Protein AF-A0A416U7U3-F1 (afdb_monomer)

Solvent-accessible surface area (backbone atoms only — not comparable to full-atom values): 18582 Å² total; per-residue (Å²): 129,87,89,76,58,70,46,76,56,98,88,39,84,42,58,56,45,63,50,62,81,64,76,24,44,48,100,76,22,30,41,46,79,78,79,70,80,35,68,62,50,70,51,88,54,96,82,34,42,71,68,58,84,71,43,46,36,33,41,36,28,30,92,90,35,72,57,13,43,51,46,55,50,48,36,61,61,31,41,30,66,80,23,40,38,76,50,56,36,41,83,67,99,53,98,60,55,59,53,38,25,20,69,84,35,75,95,23,30,37,90,86,72,71,34,49,33,60,46,58,26,45,40,68,54,39,76,82,67,79,70,66,71,62,60,28,29,33,24,36,65,88,76,45,20,45,48,30,39,32,63,86,54,53,47,55,42,53,65,59,62,38,46,93,54,42,37,92,85,40,72,80,88,72,47,82,94,47,41,71,59,51,52,55,48,49,53,48,42,38,62,30,49,69,45,9,57,49,23,23,72,50,23,75,27,50,57,25,21,30,51,13,48,32,47,48,31,49,86,70,24,45,57,51,44,42,66,85,69,51,45,65,81,64,58,94,89,46,76,74,39,53,54,56,72,64,47,54,84,73,52,65,53,39,76,74,67,75,47,78,73,50,68,72,61,58,70,69,44,91,83,45,97,79,56,64,93,64,79,77,66,90,68,78,61,85,62,71,85,69,69,67,84,80,66,82,85,72,84,88,75,85,85,83,82,84,86,80,89,76,92,130

Secondary structure (DSSP, 8-state):
-----EEEETTEEEEPPPPHHHHTB-TTS-B-PPPPS-BPPBSSSTTSBPP-SSS-EEEEE-TT-HHHHHHHHHHHHTT-TTTEEEEE-EE---SS---EE-TTSGGG--TTT--SBHHHHHHHH-TT--S---SSEEEETTTTEEEE--TTTHHHHHHHTSGGGPPTT---SS-GGGHHHHHHHHHHHIIIIITHHHHHHH-SSHHHHHHHHHHHHGGGTPPPB-TTSPBTT-STT----HHHHHHGGGS-HHHHHSS---HHHHTT-TT-TT--SS-------GGGGS----PPPPPP---PPPP-----

Nearest PDB structures (foldseek):
  4pts-assembly1_A  TM=9.366E-01  e=1.348E-13  Gordonia bronchialis DSM 43247
  6gzf-assembly1_A  TM=8.468E-01  e=1.525E-13  Natrialba magadii ATCC 43099
  6gzf-assembly1_B  TM=8.370E-01  e=6.303E-13  Natrialba magadii ATCC 43099
  4uss-assembly1_A-2  TM=8.455E-01  e=2.164E-12  Populus trichocarpa
  3r3e-assembly1_A  TM=7.983E-01  e=5.460E-12  Escherichia coli K-12

Mean predicted aligned error: 13.8 Å

Sequence (312 aa):
MANYDYEIVNGRKIRVRPKETVSEIDKNGYFRRQPNHFTTPFGDGENDLKAEGNKRYRLVWAKLCHWSNRAAIVRELEGLEDQISVNMVEHAPYEKNLGWEYVYNENNIDPVLGDQFLSEAYYRADDDYQGRTTVPALIDTTTGKVVNNDYNWLTTYFEVNFRPWHKKGAPELYPVELREEIDKMNLWLFDNINNAVYRSSFSRSNEGHFDGVNTFFADFAVPPADAKGRIEGEEDGFRASTHYDLALPKIDWDAQWKVSTERAYLSSDPTHPIYLGNNRRFDIDPTWYDLGAESPKKEEKETPPSCGCCCG

Radius of gyration: 26.01 Å; Cα contacts (8 Å, |Δi|>4): 443; chains: 1; bounding box: 57×68×75 Å

Foldseek 3Di:
DDDFDWDQDPNDTFTFFDDQLVPQADPQQFGHDDDWDQAAAADDDPRHDAQWQQQQKEWEAEPPDPLQVLQVVLCVLQVSCSRHPYAYWDFDDDPTHRATASVVDDVRADPQLRDGGLVVQACLQPVPDRHGSDPGFMARSVSSHGNGRRSLCSSVCCLPRNNVVGDPPRDNPCDPVCNVVVVVVSVLCVFQPVCLCVQLPSGPALQSNQSSVCSNCVVQQWAGADSVRHGPPPDPNDTDRPCCVVVVVVDPVCVVVVHDPDPCVQAPDPPPPPPCVDPDDPPVPVCPVVPDDPDDDDDDDDDDDDDDDDDD

pLDDT: mean 77.14, std 23.84, range [24.34, 98.75]

Structure (mmCIF, N/CA/C/O backbone):
data_AF-A0A416U7U3-F1
#
_entry.id   AF-A0A416U7U3-F1
#
loop_
_atom_site.group_PDB
_atom_site.id
_atom_site.type_symbol
_atom_site.label_atom_id
_atom_site.label_alt_id
_atom_site.label_comp_id
_atom_site.label_asym_id
_atom_site.label_entity_id
_atom_site.label_seq_id
_atom_site.pdbx_PDB_ins_code
_atom_site.Cartn_x
_atom_site.Cartn_y
_atom_site.Cartn_z
_atom_site.occupancy
_atom_site.B_iso_or_equiv
_atom_site.auth_seq_id
_atom_site.auth_comp_id
_atom_site.auth_asym_id
_atom_site.auth_atom_id
_atom_site.pdbx_PDB_model_num
ATOM 1 N N . MET A 1 1 ? 2.927 -6.727 28.493 1.00 50.00 1 MET A N 1
ATOM 2 C CA . MET A 1 1 ? 1.930 -6.125 27.588 1.00 50.00 1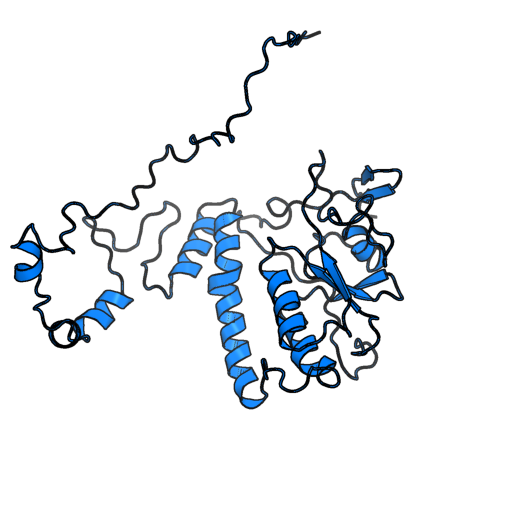 MET A CA 1
ATOM 3 C C . MET A 1 1 ? 2.448 -4.757 27.209 1.00 50.00 1 MET A C 1
ATOM 5 O O . MET A 1 1 ? 2.886 -4.040 28.104 1.00 50.00 1 MET A O 1
ATOM 9 N N . ALA A 1 2 ? 2.500 -4.437 25.919 1.00 63.38 2 ALA A N 1
ATOM 10 C CA . ALA A 1 2 ? 2.872 -3.095 25.491 1.00 63.38 2 ALA A CA 1
ATOM 11 C C . ALA A 1 2 ? 1.837 -2.085 26.023 1.00 63.38 2 ALA A C 1
ATOM 13 O O . ALA A 1 2 ? 0.635 -2.350 25.998 1.00 63.38 2 ALA A O 1
ATOM 14 N N . ASN A 1 3 ? 2.305 -0.952 26.550 1.00 77.75 3 ASN A N 1
ATOM 15 C CA . ASN A 1 3 ? 1.429 0.150 26.938 1.00 77.75 3 ASN A CA 1
ATOM 16 C C . ASN A 1 3 ? 1.168 0.996 25.697 1.00 77.75 3 ASN A C 1
ATOM 18 O O . ASN A 1 3 ? 2.098 1.584 25.150 1.00 77.75 3 ASN A O 1
ATOM 22 N N . TYR A 1 4 ? -0.087 1.043 25.262 1.00 86.44 4 TYR A N 1
ATOM 23 C CA . TYR A 1 4 ? -0.498 1.851 24.123 1.00 86.44 4 TYR A CA 1
ATOM 24 C C . TYR A 1 4 ? -1.333 3.036 24.577 1.00 86.44 4 TYR A C 1
ATOM 26 O O . TYR A 1 4 ? -2.192 2.897 25.453 1.00 86.44 4 TYR A O 1
ATOM 34 N N . ASP A 1 5 ? -1.135 4.161 23.901 1.00 90.38 5 ASP A N 1
ATOM 35 C CA . ASP A 1 5 ? -1.985 5.330 24.050 1.00 90.38 5 ASP A CA 1
ATOM 36 C C . ASP A 1 5 ? -3.245 5.188 23.196 1.00 90.38 5 ASP A C 1
ATOM 38 O O . ASP A 1 5 ? -3.219 4.644 22.087 1.00 90.38 5 ASP A O 1
ATOM 42 N N . TYR A 1 6 ? -4.355 5.706 23.713 1.00 93.00 6 TYR A N 1
ATOM 43 C CA . TYR A 1 6 ? -5.649 5.680 23.043 1.00 93.00 6 TYR A CA 1
ATOM 44 C C . TYR A 1 6 ? -6.320 7.049 23.100 1.00 93.00 6 TYR A C 1
ATOM 46 O O . TYR A 1 6 ? -6.115 7.809 24.045 1.00 93.00 6 TYR A O 1
ATOM 54 N N . GLU A 1 7 ? -7.165 7.304 22.108 1.00 93.88 7 GLU A N 1
ATOM 55 C CA . GLU A 1 7 ? -8.126 8.401 22.064 1.00 93.88 7 GLU A CA 1
ATOM 56 C C . GLU A 1 7 ? -9.547 7.857 21.963 1.00 93.88 7 GLU A C 1
ATOM 58 O O . GLU A 1 7 ? -9.773 6.768 21.423 1.00 93.88 7 GLU A O 1
ATOM 63 N N . ILE A 1 8 ? -10.509 8.620 22.482 1.00 93.81 8 ILE A N 1
ATOM 64 C CA . ILE A 1 8 ? -11.928 8.320 22.305 1.00 93.81 8 ILE A CA 1
ATOM 65 C C . ILE A 1 8 ? -12.479 9.201 21.190 1.00 93.81 8 ILE A C 1
ATOM 67 O O . ILE A 1 8 ? -12.599 10.412 21.351 1.00 93.81 8 ILE A O 1
ATOM 71 N N . VAL A 1 9 ? -12.861 8.583 20.076 1.00 92.56 9 VAL A N 1
ATOM 72 C CA . VAL A 1 9 ? -13.478 9.265 18.933 1.00 92.56 9 VAL A CA 1
ATOM 73 C C . VAL A 1 9 ? -14.861 8.675 18.722 1.00 92.56 9 VAL A C 1
ATOM 75 O O . VAL A 1 9 ? -14.986 7.477 18.495 1.00 92.56 9 VAL A O 1
ATOM 78 N N . ASN A 1 10 ? -15.913 9.488 18.850 1.00 88.75 10 ASN A N 1
ATOM 79 C CA . ASN A 1 10 ? -17.305 9.043 18.679 1.00 88.75 10 ASN A CA 1
ATOM 80 C C . ASN A 1 10 ? -17.663 7.791 19.516 1.00 88.75 10 ASN A C 1
ATOM 82 O O . ASN A 1 10 ? -18.393 6.910 19.070 1.00 88.75 10 ASN A O 1
ATOM 86 N N . GLY A 1 11 ? -17.107 7.684 20.731 1.00 89.25 11 GLY A N 1
ATOM 87 C CA . GLY A 1 11 ? -17.297 6.532 21.623 1.00 89.25 11 GLY A CA 1
ATOM 88 C C . GLY A 1 11 ? -16.440 5.300 21.297 1.00 89.25 11 GLY A C 1
ATOM 89 O O . GLY A 1 11 ? -16.502 4.313 22.028 1.00 89.25 11 GLY A O 1
ATOM 90 N N . ARG A 1 12 ? -15.611 5.347 20.248 1.00 90.62 12 ARG A N 1
ATOM 91 C CA . ARG A 1 12 ? -14.651 4.296 19.888 1.00 90.62 12 ARG A CA 1
ATOM 92 C C . ARG A 1 12 ? -13.296 4.549 20.520 1.00 90.62 12 ARG A C 1
ATOM 94 O O . ARG A 1 12 ? -12.815 5.677 20.535 1.00 90.62 12 ARG A O 1
ATOM 101 N N . LYS A 1 13 ? -12.657 3.481 20.988 1.00 92.38 13 LYS A N 1
ATOM 102 C CA . LYS A 1 13 ? -11.298 3.518 21.528 1.00 92.38 13 LYS A CA 1
ATOM 103 C C . LYS A 1 13 ? -10.293 3.271 20.405 1.00 92.38 13 LYS A C 1
ATOM 105 O O . LYS A 1 13 ? -10.103 2.130 19.993 1.00 92.38 13 LYS A O 1
ATOM 110 N N . ILE A 1 14 ? -9.641 4.330 19.937 1.00 94.06 14 ILE A N 1
ATOM 111 C CA . ILE A 1 14 ? -8.710 4.292 18.804 1.00 94.06 14 ILE A CA 1
ATOM 112 C C . ILE A 1 14 ? -7.276 4.404 19.317 1.00 94.06 14 ILE A C 1
ATOM 114 O O . ILE A 1 14 ? -6.964 5.297 20.102 1.00 94.06 14 ILE A O 1
ATOM 118 N N . ARG A 1 15 ? -6.398 3.481 18.908 1.00 92.50 15 ARG A N 1
ATOM 119 C CA . ARG A 1 15 ? -4.979 3.502 19.301 1.00 92.50 15 ARG A CA 1
ATOM 120 C C . ARG A 1 15 ? -4.255 4.637 18.575 1.00 92.50 15 ARG A C 1
ATOM 122 O O . ARG A 1 15 ? -4.438 4.821 17.372 1.00 92.50 15 ARG A O 1
ATOM 129 N N . VAL A 1 16 ? -3.407 5.367 19.295 1.00 92.06 16 VAL A N 1
ATOM 130 C CA . VAL A 1 16 ? -2.556 6.411 18.712 1.00 92.06 16 VAL A CA 1
ATOM 131 C C . VAL A 1 16 ? -1.496 5.767 17.819 1.00 92.06 16 VAL A C 1
ATOM 133 O O . VAL A 1 16 ? -0.813 4.820 18.212 1.00 92.06 16 VAL A O 1
ATOM 1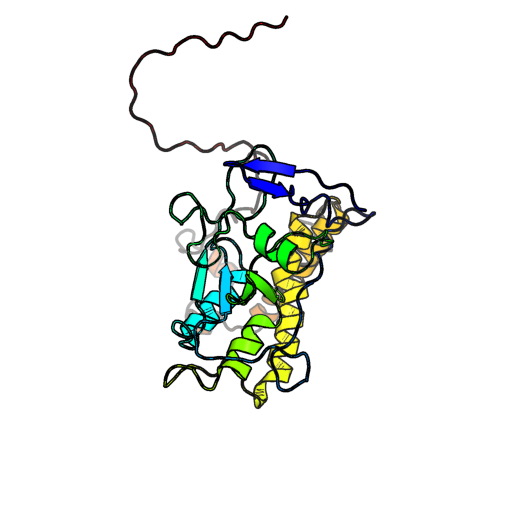36 N N . ARG A 1 17 ? -1.356 6.287 16.600 1.00 89.19 17 ARG A N 1
ATOM 137 C CA . ARG A 1 17 ? -0.439 5.784 15.579 1.00 89.19 17 ARG A CA 1
ATOM 138 C C . ARG A 1 17 ? 1.004 6.260 15.837 1.00 89.19 17 ARG A C 1
ATOM 140 O O . ARG A 1 17 ? 1.217 7.455 16.068 1.00 89.19 17 ARG A O 1
ATOM 147 N N . PRO A 1 18 ? 2.013 5.378 15.686 1.00 87.69 18 PRO A N 1
ATOM 148 C CA . PRO A 1 18 ? 3.422 5.774 15.672 1.00 87.69 18 PRO A CA 1
ATOM 149 C C . PRO A 1 18 ? 3.746 6.780 14.554 1.00 87.69 18 PRO A C 1
ATOM 151 O O . PRO A 1 18 ? 3.256 6.659 13.429 1.00 87.69 18 PRO A O 1
ATOM 154 N N . LYS A 1 19 ? 4.601 7.767 14.842 1.00 83.62 19 LYS A N 1
ATOM 155 C CA . LYS A 1 19 ? 5.059 8.762 13.855 1.00 83.62 19 LYS A CA 1
ATOM 156 C C . LYS A 1 19 ? 6.324 8.279 13.147 1.00 83.62 19 LYS A C 1
ATOM 158 O O . LYS A 1 19 ? 7.303 7.968 13.815 1.00 83.62 19 LYS A O 1
ATOM 163 N N . GLU A 1 20 ? 6.334 8.336 11.818 1.00 80.88 20 GLU A N 1
ATOM 164 C CA . GLU A 1 20 ? 7.433 7.943 10.920 1.00 80.88 20 GLU A CA 1
ATOM 165 C C . GLU A 1 20 ? 8.767 8.525 11.382 1.00 80.88 20 GLU A C 1
ATOM 167 O O . GLU A 1 20 ? 9.728 7.812 11.645 1.00 80.88 20 GLU A O 1
ATOM 172 N N . THR A 1 21 ? 8.802 9.841 11.591 1.00 77.00 21 THR A N 1
ATOM 173 C CA . THR A 1 21 ? 10.029 10.561 11.942 1.00 77.00 21 THR A CA 1
ATOM 174 C C . THR A 1 21 ? 10.511 10.323 13.375 1.00 77.00 21 THR A C 1
ATOM 176 O O . THR A 1 21 ? 11.394 11.040 13.840 1.00 77.00 21 THR A O 1
ATOM 179 N N . VAL A 1 22 ? 9.874 9.402 14.099 1.00 79.81 22 VAL A N 1
ATOM 180 C CA . VAL A 1 22 ? 10.245 8.968 15.448 1.00 79.81 22 VAL A CA 1
ATOM 181 C C . VAL A 1 22 ? 10.497 7.461 15.454 1.00 79.81 22 VAL A C 1
ATOM 183 O O . VAL A 1 22 ? 11.517 7.021 15.967 1.00 79.81 22 VAL A O 1
ATOM 186 N N . SER A 1 23 ? 9.594 6.668 14.871 1.00 84.81 23 SER A N 1
ATOM 187 C CA . SER A 1 23 ? 9.651 5.202 14.909 1.00 84.81 23 SER A CA 1
ATOM 188 C C . SER A 1 23 ? 10.507 4.578 13.808 1.00 84.81 23 SER A C 1
ATOM 190 O O . SER A 1 23 ? 10.915 3.431 13.941 1.00 84.81 23 SER A O 1
ATOM 192 N N . GLU A 1 24 ? 10.758 5.300 12.716 1.00 90.50 24 GLU A N 1
ATOM 193 C CA . GLU A 1 24 ? 11.502 4.819 11.544 1.00 90.50 24 GLU A CA 1
ATOM 194 C C . GLU A 1 24 ? 12.855 5.530 11.407 1.00 90.50 24 GLU A C 1
ATOM 196 O O . GLU A 1 24 ? 13.378 5.661 10.308 1.00 90.50 24 GLU A O 1
ATOM 201 N N . ILE A 1 25 ? 13.426 6.024 12.509 1.00 93.25 25 ILE A N 1
ATOM 202 C CA . ILE A 1 25 ? 14.738 6.681 12.527 1.00 93.25 25 ILE A CA 1
ATOM 203 C C . ILE A 1 25 ? 15.714 5.816 13.319 1.00 93.25 25 ILE A C 1
ATOM 205 O O . ILE A 1 25 ? 15.456 5.482 14.475 1.00 93.25 25 ILE A O 1
ATOM 209 N N . ASP A 1 26 ? 16.837 5.440 12.705 1.00 91.06 26 ASP A N 1
ATOM 210 C CA . ASP A 1 26 ? 17.887 4.705 13.408 1.00 91.06 26 ASP A CA 1
ATOM 211 C C . ASP A 1 26 ? 18.740 5.617 14.305 1.00 91.06 26 ASP A C 1
ATOM 213 O O . ASP A 1 26 ? 18.641 6.845 14.288 1.00 91.06 26 ASP A O 1
ATOM 217 N N . LYS A 1 27 ? 19.625 5.006 15.100 1.00 91.62 27 LYS A N 1
ATOM 218 C CA . LYS A 1 27 ? 20.514 5.716 16.036 1.00 91.62 27 LYS A CA 1
ATOM 219 C C . LYS A 1 27 ? 21.429 6.766 15.383 1.00 91.62 27 LYS A C 1
ATOM 221 O O . LYS A 1 27 ? 21.972 7.601 16.096 1.00 91.62 27 LYS A O 1
ATOM 226 N N . ASN A 1 28 ? 21.620 6.708 14.064 1.00 90.25 28 ASN A N 1
ATOM 227 C CA . ASN A 1 28 ? 22.455 7.628 13.294 1.00 90.25 28 ASN A CA 1
ATOM 228 C C . ASN A 1 28 ? 21.614 8.694 12.561 1.00 90.25 28 ASN A C 1
ATOM 230 O O . ASN A 1 28 ? 22.142 9.440 11.735 1.00 90.25 28 ASN A O 1
ATOM 234 N N . GLY A 1 29 ? 20.304 8.756 12.817 1.00 89.06 29 GLY A N 1
ATOM 235 C CA . GLY A 1 29 ? 19.396 9.706 12.180 1.00 89.06 29 GLY A CA 1
ATOM 236 C C . GLY A 1 29 ? 18.936 9.301 10.778 1.00 89.06 29 GLY A C 1
ATOM 237 O O . GLY A 1 29 ? 1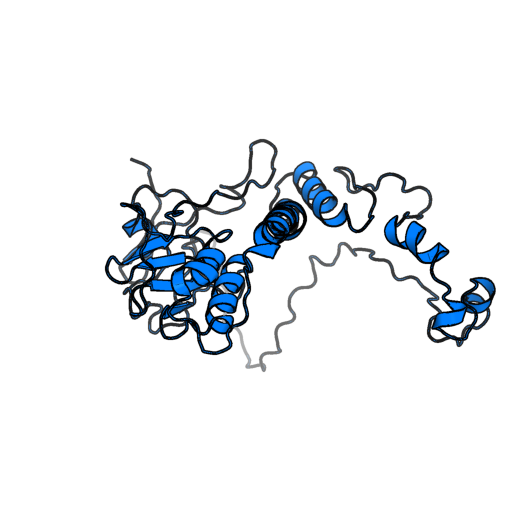8.265 10.099 10.127 1.00 89.06 29 GLY A O 1
ATOM 238 N N . TYR A 1 30 ? 19.250 8.090 10.305 1.00 89.81 30 TYR A N 1
ATOM 239 C CA . TYR A 1 30 ? 18.800 7.633 8.989 1.00 89.81 30 TYR A CA 1
ATOM 240 C C . TYR A 1 30 ? 17.363 7.143 9.064 1.00 89.81 30 TYR A C 1
ATOM 242 O O . TYR A 1 30 ? 16.993 6.394 9.972 1.00 89.81 30 TYR A O 1
ATOM 250 N N . PHE A 1 31 ? 16.576 7.493 8.053 1.00 93.88 31 PHE A N 1
ATOM 251 C CA . PHE A 1 31 ? 15.264 6.896 7.863 1.00 93.88 31 PHE A CA 1
ATOM 252 C C . PHE A 1 31 ? 15.368 5.422 7.434 1.00 93.88 31 PHE A C 1
ATOM 254 O O . PHE A 1 31 ? 15.944 5.088 6.395 1.00 93.88 31 PHE A O 1
ATOM 261 N N . ARG A 1 32 ? 14.764 4.536 8.228 1.00 91.56 32 ARG A N 1
ATOM 262 C CA . ARG A 1 32 ? 14.609 3.098 7.996 1.00 91.56 32 ARG A CA 1
ATOM 263 C C . ARG A 1 32 ? 13.125 2.767 7.939 1.00 91.56 32 ARG A C 1
ATOM 265 O O . ARG A 1 32 ? 12.476 2.610 8.969 1.00 91.56 32 ARG A O 1
ATOM 272 N N . ARG A 1 33 ? 12.599 2.655 6.718 1.00 90.62 33 ARG A N 1
ATOM 273 C CA . ARG A 1 33 ? 11.199 2.290 6.476 1.00 90.62 33 ARG A CA 1
ATOM 274 C C . ARG A 1 33 ? 10.840 1.010 7.233 1.00 90.62 33 ARG A C 1
ATOM 276 O O . ARG A 1 33 ? 11.587 0.035 7.172 1.00 90.62 33 ARG A O 1
ATOM 283 N N . GLN A 1 34 ? 9.681 1.003 7.886 1.00 92.88 34 GLN A N 1
ATOM 284 C CA . GLN A 1 34 ? 9.162 -0.203 8.514 1.00 92.88 34 GLN A CA 1
ATOM 285 C C . GLN A 1 34 ? 8.971 -1.328 7.480 1.00 92.88 34 GLN A C 1
ATOM 287 O O . GLN A 1 34 ? 8.544 -1.059 6.349 1.00 92.88 34 GLN A O 1
ATOM 292 N N . PRO A 1 35 ? 9.243 -2.587 7.850 1.00 91.69 35 PRO A N 1
ATOM 293 C CA . PRO A 1 35 ? 8.917 -3.720 6.999 1.00 91.69 35 PRO A CA 1
ATOM 294 C C . PRO A 1 35 ? 7.398 -3.912 6.886 1.00 91.69 35 PRO A C 1
ATOM 296 O O . PRO A 1 35 ? 6.621 -3.461 7.735 1.00 91.69 35 PRO A O 1
ATOM 299 N N . ASN A 1 36 ? 6.981 -4.617 5.835 1.00 92.94 36 ASN A N 1
ATOM 300 C CA . ASN A 1 36 ? 5.613 -5.119 5.721 1.00 92.94 36 ASN A CA 1
ATOM 301 C C . ASN A 1 36 ? 5.383 -6.214 6.774 1.00 92.94 36 ASN A C 1
ATOM 303 O O . ASN A 1 36 ? 6.320 -6.917 7.150 1.00 92.94 36 ASN A O 1
ATOM 307 N N . HIS A 1 37 ? 4.149 -6.329 7.269 1.00 96.19 37 HIS A N 1
ATOM 308 C CA . HIS A 1 37 ? 3.819 -7.216 8.396 1.00 96.19 37 HIS A CA 1
ATOM 309 C C . HIS A 1 37 ? 2.872 -8.335 7.985 1.00 96.19 37 HIS A C 1
ATOM 311 O O . HIS A 1 37 ? 3.100 -9.496 8.303 1.00 96.19 37 HIS A O 1
ATOM 317 N N . PHE A 1 38 ? 1.836 -7.993 7.222 1.00 97.06 38 PHE A N 1
ATOM 318 C CA . PHE A 1 38 ? 0.901 -8.953 6.657 1.00 97.06 38 PHE A CA 1
ATOM 319 C C . PHE A 1 38 ? 1.369 -9.272 5.241 1.00 97.06 38 PHE A C 1
ATOM 321 O O . PHE A 1 38 ? 1.110 -8.516 4.306 1.00 97.06 38 PHE A O 1
ATOM 328 N N . THR A 1 39 ? 2.118 -10.359 5.093 1.00 96.50 39 THR A N 1
ATOM 329 C CA . THR A 1 39 ? 2.772 -10.743 3.831 1.00 96.50 39 THR A CA 1
ATOM 330 C C . THR A 1 39 ? 2.313 -12.109 3.323 1.00 96.50 39 THR A C 1
ATOM 332 O O . THR A 1 39 ? 2.959 -12.686 2.451 1.00 96.50 39 THR A O 1
ATOM 335 N N . THR A 1 40 ? 1.197 -12.635 3.844 1.00 96.31 40 THR A N 1
ATOM 336 C CA . THR A 1 40 ? 0.659 -13.935 3.428 1.00 96.31 40 THR A CA 1
ATOM 337 C C . THR A 1 40 ? 0.439 -13.949 1.910 1.00 96.31 40 THR A C 1
ATOM 339 O O . THR A 1 40 ? -0.269 -13.070 1.397 1.00 96.31 40 THR A O 1
ATOM 342 N N . PRO A 1 41 ? 1.043 -14.904 1.182 1.00 96.12 41 PRO A N 1
ATOM 343 C CA . PRO A 1 41 ? 0.946 -14.957 -0.267 1.00 96.12 41 PRO A CA 1
ATOM 344 C C . PRO A 1 41 ? -0.427 -15.455 -0.720 1.00 96.12 41 PRO A C 1
ATOM 346 O O . PRO A 1 41 ? -1.162 -16.085 0.042 1.00 96.12 41 PRO A O 1
ATOM 349 N N . PHE A 1 42 ? -0.757 -15.200 -1.986 1.00 97.00 42 PHE A N 1
ATOM 350 C CA . PHE A 1 42 ? -1.841 -15.901 -2.665 1.00 97.00 42 PHE A CA 1
ATOM 351 C C . PHE A 1 42 ? -1.298 -17.130 -3.395 1.00 97.00 42 PHE A C 1
ATOM 353 O O . PHE A 1 42 ? -0.289 -17.041 -4.096 1.00 97.00 42 PHE A O 1
ATOM 360 N N . GLY A 1 43 ? -1.994 -18.262 -3.299 1.00 95.00 43 GLY A N 1
ATOM 361 C CA . GLY A 1 43 ? -1.517 -19.509 -3.893 1.00 95.00 43 GLY A CA 1
ATOM 362 C C . GLY A 1 43 ? -2.273 -20.752 -3.441 1.00 95.00 43 GLY A C 1
ATOM 363 O O . GLY A 1 43 ? -3.334 -20.675 -2.817 1.00 95.00 43 GLY A O 1
ATOM 364 N N . ASP A 1 44 ? -1.716 -21.915 -3.774 1.00 93.31 44 ASP A N 1
ATOM 365 C CA . ASP A 1 44 ? -2.288 -23.230 -3.470 1.00 93.31 44 ASP A CA 1
ATOM 366 C C . ASP A 1 44 ? -1.742 -23.859 -2.182 1.00 93.31 44 ASP A C 1
ATOM 368 O O . ASP A 1 44 ? -2.219 -24.919 -1.775 1.00 93.31 44 ASP A O 1
ATOM 372 N N . GLY A 1 45 ? -0.811 -23.192 -1.496 1.00 94.06 45 GLY A N 1
ATOM 373 C CA . GLY A 1 45 ? -0.322 -23.615 -0.191 1.00 94.06 45 GLY A CA 1
ATOM 374 C C . GLY A 1 45 ? -1.434 -23.701 0.858 1.00 94.06 45 GLY A C 1
ATOM 375 O O . GLY A 1 45 ? -2.506 -23.100 0.724 1.00 94.06 45 GLY A O 1
ATOM 376 N N . GLU A 1 46 ? -1.168 -24.470 1.917 1.00 92.31 46 GLU A N 1
ATOM 377 C CA . GLU A 1 46 ? -2.113 -24.724 3.014 1.00 92.31 46 GLU A CA 1
ATOM 378 C C . GLU A 1 46 ? -2.535 -23.434 3.733 1.00 92.31 46 GLU A C 1
ATOM 380 O O . GLU A 1 46 ? -3.704 -23.274 4.074 1.00 92.31 46 GLU A O 1
ATOM 385 N N . ASN A 1 47 ? -1.599 -22.495 3.902 1.00 93.19 47 ASN A N 1
ATOM 386 C CA . ASN A 1 47 ? -1.817 -21.222 4.595 1.00 93.19 47 ASN A CA 1
ATOM 387 C C . ASN A 1 47 ? -1.913 -20.019 3.645 1.00 93.19 47 ASN A C 1
ATOM 389 O O . ASN A 1 47 ? -1.966 -18.877 4.103 1.00 93.19 47 ASN A O 1
ATOM 393 N N . ASP A 1 48 ? -1.917 -20.263 2.335 1.00 96.12 48 ASP A N 1
ATOM 394 C CA . ASP A 1 48 ? -1.992 -19.198 1.344 1.00 96.12 48 ASP A CA 1
ATOM 395 C C . ASP A 1 48 ? -3.416 -18.642 1.265 1.00 96.12 48 ASP A C 1
ATOM 397 O O . ASP A 1 48 ? -4.415 -19.362 1.389 1.00 96.12 48 ASP A O 1
ATOM 401 N N . LEU A 1 49 ? -3.516 -17.348 0.977 1.00 96.62 49 LEU A N 1
ATOM 402 C CA . LEU A 1 49 ? -4.776 -16.723 0.607 1.00 96.62 49 LEU A CA 1
ATOM 403 C C . LEU A 1 49 ? -5.250 -17.284 -0.740 1.00 96.62 49 LEU A C 1
ATOM 405 O O . LEU A 1 49 ? -4.459 -17.558 -1.646 1.00 96.62 49 LEU A O 1
ATOM 409 N N . LYS A 1 50 ? -6.566 -17.433 -0.895 1.00 96.12 50 LYS A N 1
ATOM 410 C CA . LYS A 1 50 ? -7.170 -17.901 -2.145 1.00 96.12 50 LYS A CA 1
ATOM 411 C C . LYS A 1 50 ? -7.708 -16.711 -2.913 1.00 96.12 50 LYS A C 1
ATOM 413 O O . LYS A 1 50 ? -8.465 -15.919 -2.372 1.00 96.12 50 LYS A O 1
ATOM 418 N N . ALA A 1 51 ? -7.320 -16.571 -4.175 1.00 96.06 51 ALA A N 1
ATOM 419 C CA . ALA A 1 51 ? -7.954 -15.577 -5.026 1.00 96.06 51 ALA A CA 1
ATOM 420 C C . ALA A 1 51 ? -9.395 -16.025 -5.287 1.00 96.06 51 ALA A C 1
ATOM 422 O O . ALA A 1 51 ? -9.638 -17.187 -5.611 1.00 96.06 51 ALA A O 1
ATOM 423 N N . GLU A 1 52 ? -10.349 -15.118 -5.103 1.00 93.00 52 GLU A N 1
ATOM 424 C CA . GLU A 1 52 ? -11.773 -15.416 -5.218 1.00 93.00 52 GLU A CA 1
ATOM 425 C C . GLU A 1 52 ? -12.497 -14.251 -5.892 1.00 93.00 52 GLU A C 1
ATOM 427 O O . GLU A 1 52 ? -12.401 -13.100 -5.461 1.00 93.00 52 GLU A O 1
ATOM 432 N N . GLY A 1 53 ? -13.261 -14.555 -6.939 1.00 88.75 53 GLY A N 1
ATOM 433 C CA . GLY A 1 53 ? -14.087 -13.582 -7.646 1.00 88.75 53 GLY A CA 1
ATOM 434 C C . GLY A 1 53 ? -15.469 -13.390 -7.028 1.00 88.75 53 GLY A C 1
ATOM 435 O O . GLY A 1 53 ? -16.489 -13.678 -7.652 1.00 88.75 53 GLY A O 1
ATOM 436 N N . ASN A 1 54 ? -15.506 -12.990 -5.759 1.00 91.25 54 ASN A N 1
ATOM 437 C CA . ASN A 1 54 ? -16.741 -12.876 -4.976 1.00 91.25 54 ASN A CA 1
ATOM 438 C C . ASN A 1 54 ? -16.781 -11.641 -4.062 1.00 91.25 54 ASN A C 1
ATOM 440 O O . ASN A 1 54 ? -17.587 -11.594 -3.134 1.00 91.25 54 ASN A O 1
ATOM 444 N N . LYS A 1 55 ? -15.921 -10.641 -4.301 1.00 93.06 55 LYS A N 1
ATOM 445 C CA . LYS A 1 55 ? -15.814 -9.422 -3.477 1.00 93.06 55 LYS A CA 1
ATOM 446 C C . LYS A 1 55 ? -15.405 -9.677 -2.021 1.00 93.06 55 LYS A C 1
ATOM 448 O O . LYS A 1 55 ? -15.528 -8.765 -1.206 1.00 93.06 55 LYS A O 1
ATOM 453 N N . ARG A 1 56 ? -14.855 -10.859 -1.699 1.00 96.88 56 ARG A N 1
ATOM 454 C CA . ARG A 1 56 ? -14.297 -11.176 -0.371 1.00 96.88 56 ARG A CA 1
ATOM 455 C C . ARG A 1 56 ? -13.179 -10.224 0.041 1.00 96.88 56 ARG A C 1
ATOM 457 O O . ARG A 1 56 ? -13.011 -9.944 1.223 1.00 96.88 56 ARG A O 1
ATOM 464 N N . TYR A 1 57 ? -12.394 -9.740 -0.914 1.00 98.38 57 TYR A N 1
ATOM 465 C CA . TYR A 1 57 ? -11.287 -8.841 -0.621 1.00 98.38 57 TYR A CA 1
ATOM 466 C C . TYR A 1 57 ? -11.687 -7.380 -0.813 1.00 98.38 57 TYR A C 1
ATOM 468 O O . TYR A 1 57 ? -12.359 -7.003 -1.780 1.00 98.38 57 TYR A O 1
ATOM 476 N N . ARG A 1 58 ? -11.241 -6.543 0.123 1.00 98.25 58 ARG A N 1
ATOM 477 C CA . ARG A 1 58 ? -11.420 -5.094 0.120 1.00 98.25 58 ARG A CA 1
ATOM 478 C C . ARG A 1 58 ? -10.064 -4.406 0.168 1.00 98.25 58 ARG A C 1
ATOM 480 O O . ARG A 1 58 ? -9.338 -4.539 1.147 1.00 98.25 58 ARG A O 1
ATOM 487 N N . LEU A 1 59 ? -9.725 -3.676 -0.887 1.00 98.56 59 LEU A N 1
ATOM 488 C CA . LEU A 1 59 ? -8.516 -2.864 -0.961 1.00 98.56 59 LEU A CA 1
ATOM 489 C C . LEU A 1 59 ? -8.788 -1.474 -0.378 1.00 98.56 59 LEU A C 1
ATOM 491 O O . LEU A 1 59 ? -9.598 -0.712 -0.908 1.00 98.56 59 LEU A O 1
ATOM 495 N N . VAL A 1 60 ? -8.073 -1.119 0.684 1.00 98.69 60 VAL A N 1
ATOM 496 C CA . VAL A 1 60 ? -8.071 0.237 1.240 1.00 98.69 60 VAL A CA 1
ATOM 497 C C . VAL A 1 60 ? -6.827 0.983 0.762 1.00 98.69 60 VAL A C 1
ATOM 499 O O . VAL A 1 60 ? -5.703 0.491 0.901 1.00 98.69 60 VAL A O 1
ATOM 502 N N . TRP A 1 61 ? -7.028 2.169 0.186 1.00 98.19 61 TRP A N 1
ATOM 503 C CA . TRP A 1 61 ? -5.971 2.989 -0.416 1.00 98.19 61 TRP A CA 1
ATOM 504 C C . TRP A 1 61 ? -6.191 4.493 -0.180 1.00 98.19 61 TRP A C 1
ATOM 506 O O . TRP A 1 61 ? -7.251 4.906 0.288 1.00 98.19 61 TRP A O 1
ATOM 516 N N . ALA A 1 62 ? -5.187 5.321 -0.484 1.00 95.62 62 ALA A N 1
ATOM 517 C CA . ALA A 1 62 ? -5.261 6.778 -0.342 1.00 95.62 62 ALA A CA 1
ATOM 518 C C . ALA A 1 62 ? -4.653 7.490 -1.557 1.00 95.62 62 ALA A C 1
ATOM 520 O O . ALA A 1 62 ? -3.570 7.113 -2.011 1.00 95.62 62 ALA A O 1
ATOM 521 N N . LYS A 1 63 ? -5.291 8.575 -2.028 1.00 87.56 63 LYS A N 1
ATOM 522 C CA . LYS A 1 63 ? -4.856 9.330 -3.225 1.00 87.56 63 LYS A CA 1
ATOM 523 C C . LYS A 1 63 ? -3.417 9.831 -3.120 1.00 87.56 63 LYS A C 1
ATOM 525 O O . LYS A 1 63 ? -2.670 9.779 -4.094 1.00 87.56 63 LYS A O 1
ATOM 530 N N . LEU A 1 64 ? -3.028 10.299 -1.935 1.00 88.12 64 LEU A N 1
ATOM 531 C CA . LEU A 1 64 ? -1.697 10.850 -1.677 1.00 88.12 64 LEU A CA 1
ATOM 532 C C . LEU A 1 64 ? -0.608 9.772 -1.542 1.00 88.12 64 LEU A C 1
ATOM 534 O O . LEU A 1 64 ? 0.576 10.096 -1.544 1.00 88.12 64 LEU A O 1
ATOM 538 N N . CYS A 1 65 ? -0.970 8.489 -1.424 1.00 91.81 65 CYS A N 1
ATOM 539 C CA . CYS A 1 65 ? -0.001 7.420 -1.216 1.00 91.81 65 CYS A CA 1
ATOM 540 C C . CYS A 1 65 ? 0.361 6.715 -2.529 1.00 91.81 65 CYS A C 1
ATOM 542 O O . CYS A 1 65 ? -0.385 5.868 -3.031 1.00 91.81 65 CYS A O 1
ATOM 544 N N . HIS A 1 66 ? 1.574 6.986 -3.021 1.00 91.88 66 HIS A N 1
ATOM 545 C CA . HIS A 1 66 ? 2.132 6.366 -4.228 1.00 91.88 66 HIS A CA 1
ATOM 546 C C . HIS A 1 66 ? 2.158 4.832 -4.174 1.00 91.88 66 HIS A C 1
ATOM 548 O O . HIS A 1 66 ? 1.937 4.189 -5.194 1.00 91.88 66 HIS A O 1
ATOM 554 N N . TRP A 1 67 ? 2.391 4.240 -2.998 1.00 93.50 67 TRP A N 1
ATOM 555 C CA . TRP A 1 67 ? 2.409 2.784 -2.818 1.00 93.50 67 TRP A CA 1
ATOM 556 C C . TRP A 1 67 ? 1.027 2.175 -3.051 1.00 93.50 67 TRP A C 1
ATOM 558 O O . TRP A 1 67 ? 0.891 1.187 -3.764 1.00 93.50 67 TRP A O 1
ATOM 568 N N . SER A 1 68 ? -0.015 2.797 -2.492 1.00 95.56 68 SER A N 1
ATOM 569 C CA . SER A 1 68 ? -1.379 2.273 -2.591 1.00 95.56 68 SER A CA 1
ATOM 570 C C . SER A 1 68 ? -2.031 2.534 -3.946 1.00 95.56 68 SER A C 1
ATOM 572 O O . SER A 1 68 ? -2.822 1.714 -4.409 1.00 95.56 68 SER A O 1
ATOM 574 N N . ASN A 1 69 ? -1.632 3.621 -4.618 1.00 93.19 69 ASN A N 1
ATOM 575 C CA . ASN A 1 69 ? -2.084 3.935 -5.972 1.00 93.19 69 ASN A CA 1
ATOM 576 C C . ASN A 1 69 ? -1.731 2.824 -6.968 1.00 93.19 69 ASN A C 1
ATOM 578 O O . ASN A 1 69 ? -2.521 2.558 -7.864 1.00 93.19 69 ASN A O 1
ATOM 582 N N . ARG A 1 70 ? -0.598 2.126 -6.795 1.00 95.38 70 ARG A N 1
ATOM 583 C CA . ARG A 1 70 ? -0.207 0.996 -7.661 1.00 95.38 70 ARG A CA 1
ATOM 584 C C . ARG A 1 70 ? -1.270 -0.100 -7.671 1.00 95.38 70 ARG A C 1
ATOM 586 O O . ARG A 1 70 ? -1.741 -0.486 -8.732 1.00 95.38 70 ARG A O 1
ATOM 593 N N . ALA A 1 71 ? -1.696 -0.537 -6.485 1.00 94.94 71 ALA A N 1
ATOM 594 C CA . ALA A 1 71 ? -2.723 -1.566 -6.334 1.00 94.94 71 ALA A CA 1
ATOM 595 C C . ALA A 1 71 ? -4.079 -1.125 -6.905 1.00 94.94 71 ALA A C 1
ATOM 597 O O . ALA A 1 71 ? -4.764 -1.926 -7.539 1.00 94.94 71 ALA A O 1
ATOM 598 N N . ALA A 1 72 ? -4.451 0.147 -6.724 1.00 94.25 72 ALA A N 1
ATOM 599 C CA . ALA A 1 72 ? -5.676 0.696 -7.303 1.00 94.25 72 ALA A CA 1
ATOM 600 C C . ALA A 1 72 ? -5.624 0.733 -8.844 1.00 94.25 72 ALA A C 1
ATOM 602 O O . ALA A 1 72 ? -6.569 0.289 -9.490 1.00 94.25 72 ALA A O 1
ATOM 603 N N . ILE A 1 73 ? -4.505 1.182 -9.424 1.00 94.69 73 ILE A N 1
ATOM 604 C CA . ILE A 1 73 ? -4.290 1.234 -10.879 1.00 94.69 73 ILE A CA 1
ATOM 605 C C . ILE A 1 73 ? -4.333 -0.170 -11.485 1.00 94.69 73 ILE A C 1
ATOM 607 O O . ILE A 1 73 ? -5.067 -0.396 -12.442 1.00 94.69 73 ILE A O 1
ATOM 611 N N . VAL A 1 74 ? -3.589 -1.125 -10.919 1.00 96.12 74 VAL A N 1
ATOM 612 C CA . VAL A 1 74 ? -3.551 -2.512 -11.412 1.00 96.12 74 VAL A CA 1
ATOM 613 C C . VAL A 1 74 ? -4.939 -3.141 -11.365 1.00 96.12 74 VAL A C 1
ATOM 615 O O . VAL A 1 74 ? -5.379 -3.728 -12.348 1.00 96.12 74 VAL A O 1
ATOM 618 N N . ARG A 1 75 ? -5.690 -2.939 -10.274 1.00 96.94 75 ARG A N 1
ATOM 619 C CA . ARG A 1 75 ? -7.078 -3.408 -10.168 1.00 96.94 75 ARG A CA 1
ATOM 620 C C . ARG A 1 75 ? -7.956 -2.912 -11.326 1.00 96.94 75 ARG A C 1
ATOM 622 O O . ARG A 1 75 ? -8.746 -3.693 -11.846 1.00 96.94 75 ARG A O 1
ATOM 629 N N . GLU A 1 76 ? -7.847 -1.642 -11.717 1.00 95.25 76 GLU A N 1
ATOM 630 C CA . GLU A 1 76 ? -8.625 -1.069 -12.829 1.00 95.25 76 GLU A CA 1
ATOM 631 C C . GLU A 1 76 ? -8.117 -1.536 -14.206 1.00 95.25 76 GLU A C 1
ATOM 633 O O . GLU A 1 76 ? -8.907 -1.872 -15.097 1.00 95.25 76 GLU A O 1
ATOM 638 N N . LEU A 1 77 ? -6.795 -1.610 -14.396 1.00 95.25 77 LEU A N 1
ATOM 639 C CA . LEU A 1 77 ? -6.189 -2.104 -15.637 1.00 95.25 77 LEU A CA 1
ATOM 640 C C . LEU A 1 77 ? -6.597 -3.552 -15.922 1.00 95.25 77 LEU A C 1
ATOM 642 O O . LEU A 1 77 ? -7.012 -3.841 -17.046 1.00 95.25 77 LEU A O 1
ATOM 646 N N . GLU A 1 78 ? -6.585 -4.405 -14.900 1.00 94.31 78 GLU A N 1
ATOM 647 C CA . GLU A 1 78 ? -6.945 -5.824 -14.989 1.00 94.31 78 GLU A CA 1
ATOM 648 C C . GLU A 1 78 ? -8.462 -6.078 -14.991 1.00 94.31 78 GLU A C 1
ATOM 650 O O . GLU A 1 78 ? -8.924 -7.175 -15.310 1.00 94.31 78 GLU A O 1
ATOM 655 N N . GLY A 1 79 ? -9.278 -5.064 -14.690 1.00 96.06 79 GLY A N 1
ATOM 656 C CA . GLY A 1 79 ? -10.737 -5.198 -14.691 1.00 96.06 79 GLY A CA 1
ATOM 657 C C . GLY A 1 79 ? -11.298 -5.958 -13.488 1.00 96.06 79 GLY A C 1
ATOM 658 O O . GLY A 1 79 ? -12.261 -6.714 -13.619 1.00 96.06 79 GLY A O 1
ATOM 659 N N . LEU A 1 80 ? -10.662 -5.817 -12.325 1.00 97.38 80 LEU A N 1
ATOM 660 C CA . LEU A 1 80 ? -11.001 -6.530 -11.093 1.00 97.38 80 LEU A CA 1
ATOM 661 C C . LEU A 1 80 ? -12.012 -5.775 -10.221 1.00 97.38 80 LEU A C 1
ATOM 663 O O . LEU A 1 80 ? -12.172 -6.087 -9.036 1.00 97.38 80 LEU A O 1
ATOM 667 N N . GLU A 1 81 ? -12.714 -4.780 -10.765 1.00 96.12 81 GLU A N 1
ATOM 668 C CA . GLU A 1 81 ? -13.579 -3.908 -9.977 1.00 96.12 81 GLU A CA 1
ATOM 669 C C . GLU A 1 81 ? -14.758 -4.645 -9.340 1.00 96.12 81 GLU A C 1
ATOM 671 O O . GLU A 1 81 ? -15.182 -4.306 -8.231 1.00 96.12 81 GLU A O 1
ATOM 676 N N . ASP A 1 82 ? -15.222 -5.698 -10.012 1.00 94.12 82 ASP A N 1
ATOM 677 C CA . ASP A 1 82 ? -16.272 -6.590 -9.533 1.00 94.12 82 ASP A CA 1
ATOM 678 C C . ASP A 1 82 ? -15.776 -7.735 -8.646 1.00 94.12 82 ASP A C 1
ATOM 680 O O . ASP A 1 82 ? -16.590 -8.493 -8.123 1.00 94.12 82 ASP A O 1
ATOM 684 N N . GLN A 1 83 ? -14.468 -7.847 -8.426 1.00 96.31 83 GLN A N 1
ATOM 685 C CA . GLN A 1 83 ? -13.864 -8.957 -7.680 1.00 96.31 83 GLN A CA 1
ATOM 686 C C . GLN A 1 83 ? -13.221 -8.497 -6.380 1.00 96.31 83 GLN A C 1
ATOM 688 O O . GLN A 1 83 ? -13.272 -9.202 -5.376 1.00 96.31 83 GLN A O 1
ATOM 693 N N . ILE A 1 84 ? -12.652 -7.293 -6.387 1.00 97.88 84 ILE A N 1
ATOM 694 C CA . ILE A 1 84 ? -12.015 -6.670 -5.234 1.00 97.88 84 ILE A CA 1
ATOM 695 C C . ILE A 1 84 ? -12.740 -5.351 -4.990 1.00 97.88 84 ILE A C 1
ATOM 697 O O . ILE A 1 84 ? -12.702 -4.437 -5.818 1.00 97.88 84 ILE A O 1
ATOM 701 N N . SER A 1 85 ? -13.431 -5.240 -3.859 1.00 97.38 85 SER A N 1
ATOM 702 C CA . SER A 1 85 ? -14.050 -3.969 -3.476 1.00 97.38 85 SER A CA 1
ATOM 703 C C . SER A 1 85 ? -12.973 -2.969 -3.043 1.00 97.38 85 SER A C 1
ATOM 705 O O . SER A 1 85 ? -11.872 -3.366 -2.667 1.00 97.38 85 SER A O 1
ATOM 707 N N . VAL A 1 86 ? -13.263 -1.669 -3.088 1.00 97.00 86 VAL A N 1
ATOM 708 C CA . VAL A 1 86 ? -12.328 -0.632 -2.620 1.00 97.00 86 VAL A CA 1
ATOM 709 C C . VAL A 1 86 ? -12.964 0.263 -1.569 1.00 97.00 86 VAL A C 1
ATOM 711 O O . VAL A 1 86 ? -14.182 0.467 -1.579 1.00 97.00 86 VAL A O 1
ATOM 714 N N . ASN A 1 87 ? -12.132 0.814 -0.687 1.00 98.00 87 ASN A N 1
ATOM 715 C CA . ASN A 1 87 ? -12.441 2.060 0.005 1.00 98.00 87 ASN A CA 1
ATOM 716 C C . ASN A 1 87 ? -11.251 3.006 0.026 1.00 98.00 87 ASN A C 1
ATOM 718 O O . ASN A 1 87 ? -10.107 2.601 -0.188 1.00 98.00 87 ASN A O 1
ATOM 722 N N . MET A 1 88 ? -11.544 4.260 0.338 1.00 97.75 88 MET A N 1
ATOM 723 C CA . MET A 1 88 ? -10.561 5.321 0.414 1.00 97.75 88 MET A CA 1
ATOM 724 C C . MET A 1 88 ? -10.455 5.873 1.824 1.00 97.75 88 MET A C 1
ATOM 726 O O . MET A 1 88 ? -11.452 6.018 2.528 1.00 97.75 88 MET A O 1
ATOM 730 N N . VAL A 1 89 ? -9.233 6.222 2.197 1.00 98.00 89 VAL A N 1
ATOM 731 C CA . VAL A 1 89 ? -8.912 6.875 3.464 1.00 98.00 89 VAL A CA 1
ATOM 732 C C . VAL A 1 89 ? -8.094 8.140 3.225 1.00 98.00 89 VAL A C 1
ATOM 734 O O . VAL A 1 89 ? -7.436 8.284 2.194 1.00 98.00 89 VAL A O 1
ATOM 737 N N . GLU A 1 90 ? -8.129 9.048 4.192 1.00 95.81 90 GLU A N 1
ATOM 738 C CA . GLU A 1 90 ? -7.336 10.282 4.234 1.00 95.81 90 GLU A CA 1
ATOM 739 C C . GLU A 1 90 ? -6.819 10.498 5.662 1.00 95.81 90 GLU A C 1
ATOM 741 O O . GLU A 1 90 ? -7.256 9.844 6.615 1.00 95.81 90 GLU A O 1
ATOM 746 N N . HIS A 1 91 ? -5.883 11.430 5.817 1.00 90.31 91 HIS A N 1
ATOM 747 C CA . HIS A 1 91 ? -5.564 11.979 7.125 1.00 90.31 91 HIS A CA 1
ATOM 748 C C . HIS A 1 91 ? -6.672 12.911 7.616 1.00 90.31 91 HIS A C 1
ATOM 750 O O . HIS A 1 91 ? -7.111 13.808 6.899 1.00 90.31 91 HIS A O 1
ATOM 756 N N . ALA A 1 92 ? -7.055 12.734 8.876 1.00 87.62 92 ALA A N 1
ATOM 757 C CA . ALA A 1 92 ? -8.009 13.593 9.555 1.00 87.62 92 ALA A CA 1
ATOM 758 C C . ALA A 1 92 ? -7.331 14.437 10.647 1.00 87.62 92 ALA A C 1
ATOM 760 O O . ALA A 1 92 ? -6.387 13.966 11.296 1.00 87.62 92 ALA A O 1
ATOM 761 N N . PRO A 1 93 ? -7.784 15.686 10.860 1.00 87.06 93 PRO A N 1
ATOM 762 C CA . PRO A 1 93 ? -7.156 16.618 11.786 1.00 87.06 93 PRO A CA 1
ATOM 763 C C . PRO A 1 93 ? -7.588 16.338 13.233 1.00 87.06 93 PRO A C 1
ATOM 765 O O . PRO A 1 93 ? -8.441 17.025 13.791 1.00 87.06 93 PRO A O 1
ATOM 768 N N . TYR A 1 94 ? -6.981 15.328 13.851 1.00 90.50 94 TYR A N 1
ATOM 769 C CA . TYR A 1 94 ? -7.083 15.070 15.289 1.00 90.50 94 TYR A CA 1
ATOM 770 C C . TYR A 1 94 ? -5.861 15.621 16.032 1.00 90.50 94 TYR A C 1
ATOM 772 O O . TYR A 1 94 ? -4.773 15.718 15.464 1.00 90.50 94 TYR A O 1
ATOM 780 N N . GLU A 1 95 ? -6.023 15.956 17.318 1.00 87.88 95 GLU A N 1
ATOM 781 C CA . GLU A 1 95 ? -4.914 16.428 18.165 1.00 87.88 95 GLU A CA 1
ATOM 782 C C . GLU A 1 95 ? -3.785 15.388 18.242 1.00 87.88 95 GLU A C 1
ATOM 784 O O . GLU A 1 95 ? -2.602 15.710 18.098 1.00 87.88 95 GLU A O 1
ATOM 789 N N . LYS A 1 96 ? -4.155 14.113 18.409 1.00 90.69 96 LYS A N 1
ATOM 790 C CA . LYS A 1 96 ? -3.229 12.985 18.297 1.00 90.69 96 LYS A CA 1
ATOM 791 C C . LYS A 1 96 ? -3.298 12.362 16.909 1.00 90.69 96 LYS A C 1
ATOM 793 O O . LYS A 1 96 ? -4.334 12.354 16.255 1.00 90.69 96 LYS A O 1
ATOM 798 N N . ASN A 1 97 ? -2.183 11.781 16.472 1.00 90.50 97 ASN A N 1
ATOM 799 C CA . ASN A 1 97 ? -2.132 11.063 15.203 1.00 90.50 97 ASN A CA 1
ATOM 800 C C . ASN A 1 97 ? -2.871 9.725 15.334 1.00 90.50 97 ASN A C 1
ATOM 802 O O . ASN A 1 97 ? -2.357 8.807 15.966 1.00 90.50 97 ASN A O 1
ATOM 806 N N . LEU A 1 98 ? -4.054 9.609 14.735 1.00 93.12 98 LEU A N 1
ATOM 807 C CA . LEU A 1 98 ? -4.852 8.373 14.725 1.00 93.12 98 LEU A CA 1
ATOM 808 C C . LEU A 1 98 ? -4.720 7.587 13.409 1.00 93.12 98 LEU A C 1
ATOM 810 O O . LEU A 1 98 ? -5.285 6.506 13.256 1.00 93.12 98 LEU A O 1
ATOM 814 N N . GLY A 1 99 ? -3.912 8.089 12.470 1.00 93.31 99 GLY A N 1
ATOM 815 C CA . GLY A 1 99 ? -3.646 7.443 11.192 1.00 93.31 99 GLY A CA 1
ATOM 816 C C . GLY A 1 99 ? -4.682 7.742 10.115 1.00 93.31 99 GLY A C 1
ATOM 817 O O . GLY A 1 99 ? -5.041 8.896 9.900 1.00 93.31 99 GLY A O 1
ATOM 818 N N . TRP A 1 100 ? -5.052 6.699 9.374 1.00 96.75 100 TRP A N 1
ATOM 819 C CA . TRP A 1 100 ? -5.929 6.782 8.210 1.00 96.75 100 TRP A CA 1
ATOM 820 C C . TRP A 1 100 ? -7.388 6.608 8.626 1.00 96.75 100 TRP A C 1
ATOM 822 O O . TRP A 1 100 ? -7.736 5.565 9.187 1.00 96.75 100 TRP A O 1
ATOM 832 N N . GLU A 1 101 ? -8.221 7.600 8.323 1.00 97.38 101 GLU A N 1
ATOM 833 C CA . GLU A 1 101 ? -9.660 7.597 8.602 1.00 97.38 101 GLU A CA 1
ATOM 834 C C . GLU A 1 101 ? -10.460 7.485 7.295 1.00 97.38 101 GLU A C 1
ATOM 836 O O . GLU A 1 101 ? -10.045 8.003 6.252 1.00 97.38 101 GLU A O 1
ATOM 841 N N . TYR A 1 102 ? -11.625 6.837 7.340 1.00 97.88 102 TYR A N 1
ATOM 842 C CA . TYR A 1 102 ? -12.552 6.715 6.210 1.00 97.88 102 TYR A CA 1
ATOM 843 C C . TYR A 1 102 ? -13.370 8.002 5.981 1.00 97.88 102 TYR A C 1
ATOM 845 O O . TYR A 1 102 ? -14.594 7.968 5.881 1.00 97.88 102 TYR A O 1
ATOM 853 N N . VAL A 1 103 ? -12.696 9.154 5.869 1.00 96.56 103 VAL A N 1
ATOM 854 C CA . VAL A 1 103 ? -13.305 10.506 5.802 1.00 96.56 103 VAL A CA 1
ATOM 855 C C . VAL A 1 103 ? -14.292 10.718 4.648 1.00 96.56 103 VAL A C 1
ATOM 857 O O . VAL A 1 103 ? -15.030 11.698 4.616 1.00 96.56 103 VAL A O 1
ATOM 860 N N . TYR A 1 104 ? -14.256 9.838 3.649 1.00 96.25 104 TYR A N 1
ATOM 861 C CA . TYR A 1 104 ? -15.096 9.911 2.458 1.00 96.25 104 TYR A CA 1
ATOM 862 C C . TYR A 1 104 ? -16.448 9.209 2.640 1.00 96.25 104 TYR A C 1
ATOM 864 O O . TYR A 1 104 ? -17.300 9.284 1.754 1.00 96.25 104 TYR A O 1
ATOM 872 N N . ASN A 1 105 ? -16.645 8.508 3.756 1.00 97.38 105 ASN A N 1
ATOM 873 C CA . ASN A 1 105 ? -17.873 7.789 4.058 1.00 97.38 105 ASN A CA 1
ATOM 874 C C . ASN A 1 105 ? -18.793 8.583 4.991 1.00 97.38 105 ASN A C 1
ATOM 876 O O . ASN A 1 105 ? -18.373 9.490 5.708 1.00 97.38 105 ASN A O 1
ATOM 880 N N . GLU A 1 106 ? -20.070 8.202 5.012 1.00 95.44 106 GLU A N 1
ATOM 881 C CA . GLU A 1 106 ? -21.026 8.749 5.969 1.00 95.44 106 GLU A CA 1
ATOM 882 C C . GLU A 1 106 ? -20.550 8.475 7.404 1.00 95.44 106 GLU A C 1
ATOM 884 O O . GLU A 1 106 ? -20.184 7.349 7.749 1.00 95.44 106 GLU A O 1
ATOM 889 N N . ASN A 1 107 ? -20.527 9.520 8.237 1.00 94.50 107 ASN A N 1
ATOM 890 C CA . ASN A 1 107 ? -20.014 9.482 9.612 1.00 94.50 107 ASN A CA 1
ATOM 891 C C . ASN A 1 107 ? -18.557 8.993 9.737 1.00 94.50 107 ASN A C 1
ATOM 893 O O . ASN A 1 107 ? -18.150 8.561 10.814 1.00 94.50 107 ASN A O 1
ATOM 897 N N . ASN A 1 108 ? -17.786 9.061 8.647 1.00 96.69 108 ASN A N 1
ATOM 898 C CA . ASN A 1 108 ? -16.433 8.528 8.525 1.00 96.69 108 ASN A CA 1
ATOM 899 C C . ASN A 1 108 ? -16.332 7.011 8.771 1.00 96.69 108 ASN A C 1
ATOM 901 O O . ASN A 1 108 ? -15.294 6.540 9.224 1.00 96.69 108 ASN A O 1
ATOM 905 N N . ILE A 1 109 ? -17.399 6.241 8.510 1.00 97.31 109 ILE A N 1
ATOM 906 C CA . ILE A 1 109 ? -17.437 4.789 8.748 1.00 97.31 109 ILE A CA 1
ATOM 907 C C . ILE A 1 109 ? -17.435 4.008 7.431 1.00 97.31 109 ILE A C 1
ATOM 909 O O . ILE A 1 109 ? -18.318 4.188 6.594 1.00 97.31 109 ILE A O 1
ATOM 913 N N . ASP A 1 110 ? -16.500 3.073 7.266 1.00 98.06 110 ASP A N 1
ATOM 914 C CA . ASP A 1 110 ? -16.529 2.100 6.175 1.00 98.06 110 ASP A CA 1
ATOM 915 C C . ASP A 1 110 ? -17.828 1.267 6.247 1.00 98.06 110 ASP A C 1
ATOM 917 O O . ASP A 1 110 ? -18.050 0.571 7.239 1.00 98.06 110 ASP A O 1
ATOM 921 N N . PRO A 1 111 ? -18.690 1.282 5.215 1.00 97.19 111 PRO A N 1
ATOM 922 C CA . PRO A 1 111 ? -20.002 0.637 5.275 1.00 97.19 111 PRO A CA 1
ATOM 923 C C . PRO A 1 111 ? -19.943 -0.896 5.230 1.00 97.19 111 PRO A C 1
ATOM 925 O O . PRO A 1 111 ? -20.943 -1.550 5.517 1.00 97.19 111 PRO A O 1
ATOM 928 N N . VAL A 1 112 ? -18.804 -1.476 4.842 1.00 97.06 112 VAL A N 1
ATOM 929 C CA . VAL A 1 112 ? -18.594 -2.929 4.767 1.00 97.06 112 VAL A CA 1
ATOM 930 C C . VAL A 1 112 ? -17.980 -3.445 6.064 1.00 97.06 112 VAL A C 1
ATOM 932 O O . VAL A 1 112 ? -18.409 -4.471 6.583 1.00 97.06 112 VAL A O 1
ATOM 935 N N . LEU A 1 113 ? -16.973 -2.745 6.584 1.00 97.31 113 LEU A N 1
ATOM 936 C CA . LEU A 1 113 ? -16.203 -3.165 7.756 1.00 97.31 113 LEU A CA 1
ATOM 937 C C . LEU A 1 113 ? -16.777 -2.625 9.068 1.00 97.31 113 LEU A C 1
ATOM 939 O O . LEU A 1 113 ? -16.527 -3.192 10.128 1.00 97.31 113 LEU A O 1
ATOM 943 N N . GLY A 1 114 ? -17.529 -1.525 9.008 1.00 96.94 114 GLY A N 1
ATOM 944 C CA . GLY A 1 114 ? -17.957 -0.789 10.190 1.00 96.94 114 GLY A CA 1
ATOM 945 C C . GLY A 1 114 ? -16.797 -0.098 10.909 1.00 96.94 114 GLY A C 1
ATOM 946 O O . GLY A 1 114 ? -16.915 0.186 12.096 1.00 96.94 114 GLY A O 1
ATOM 947 N N . ASP A 1 115 ? -15.681 0.174 10.235 1.00 97.31 115 ASP A N 1
ATOM 948 C CA . ASP A 1 115 ? -14.497 0.824 10.811 1.00 97.31 115 ASP A CA 1
ATOM 949 C C . ASP A 1 115 ? -14.527 2.334 10.603 1.00 97.31 115 ASP A C 1
ATOM 951 O O . ASP A 1 115 ? -14.915 2.786 9.533 1.00 97.31 115 ASP A O 1
ATOM 955 N N . GLN A 1 116 ? -14.054 3.106 11.578 1.00 97.12 116 GLN A N 1
ATOM 956 C CA . GLN A 1 116 ? -13.788 4.534 11.421 1.00 97.12 116 GLN A CA 1
ATOM 957 C C . GLN A 1 116 ? -12.345 4.774 10.963 1.00 97.12 116 GLN A C 1
ATOM 959 O O . GLN A 1 116 ? -12.079 5.614 10.104 1.00 97.12 116 GLN A O 1
ATOM 964 N N . PHE A 1 117 ? -11.409 3.979 11.483 1.00 97.69 117 PHE A N 1
ATOM 965 C CA . PHE A 1 117 ? -9.994 4.043 11.137 1.00 97.69 117 PHE A CA 1
ATOM 966 C C . PHE A 1 117 ? -9.504 2.713 10.572 1.00 97.69 117 PHE A C 1
ATOM 968 O O . PHE A 1 117 ? -9.838 1.642 11.077 1.00 97.69 117 PHE A O 1
ATOM 975 N N . LEU A 1 118 ? -8.607 2.767 9.582 1.00 98.00 118 LEU A N 1
ATOM 976 C CA . LEU A 1 118 ? -7.959 1.570 9.024 1.00 98.00 118 LEU A CA 1
ATOM 977 C C . LEU A 1 118 ? -7.225 0.750 10.100 1.00 98.00 118 LEU A C 1
ATOM 979 O O . LEU A 1 118 ? -7.063 -0.463 9.976 1.00 98.00 118 LEU A O 1
ATOM 983 N N . SER A 1 119 ? -6.772 1.411 11.167 1.00 96.75 119 SER A N 1
ATOM 984 C CA . SER A 1 119 ? -6.061 0.763 12.263 1.00 96.75 119 SER A CA 1
ATOM 985 C C . SER A 1 119 ? -6.892 -0.297 12.987 1.00 96.75 119 SER A C 1
ATOM 987 O O . SER A 1 119 ? -6.331 -1.284 13.455 1.00 96.75 119 SER A O 1
ATOM 989 N N . GLU A 1 120 ? -8.219 -0.167 13.001 1.00 96.94 120 GLU A N 1
ATOM 990 C CA . GLU A 1 120 ? -9.119 -1.155 13.598 1.00 96.94 120 GLU A CA 1
ATOM 991 C C . GLU A 1 120 ? -8.986 -2.525 12.903 1.00 96.94 120 GLU A C 1
ATOM 993 O O . GLU A 1 120 ? -8.874 -3.550 13.577 1.00 96.94 120 GLU A O 1
ATOM 998 N N . ALA A 1 121 ? -8.876 -2.554 11.569 1.00 98.19 121 ALA A N 1
ATOM 999 C CA . ALA A 1 121 ? -8.651 -3.785 10.806 1.00 98.19 121 ALA A CA 1
ATOM 1000 C C . ALA A 1 121 ? -7.255 -4.393 11.022 1.00 98.19 121 ALA A C 1
ATOM 1002 O O . ALA A 1 121 ? -7.110 -5.618 11.030 1.00 98.19 121 ALA A O 1
ATOM 1003 N N . TYR A 1 122 ? -6.238 -3.550 11.229 1.00 98.06 122 TYR A N 1
ATOM 1004 C CA . TYR A 1 122 ? -4.887 -3.989 11.593 1.00 98.06 122 TYR A CA 1
ATOM 1005 C C . TYR A 1 122 ? -4.885 -4.680 12.960 1.00 98.06 122 TYR A C 1
ATOM 1007 O O . TYR A 1 122 ? -4.372 -5.787 13.081 1.00 98.06 122 TYR A O 1
ATOM 1015 N N . TYR A 1 123 ? -5.514 -4.075 13.970 1.00 95.75 123 TYR A N 1
ATOM 1016 C CA . TYR A 1 123 ? -5.520 -4.628 15.329 1.00 95.75 123 TYR A CA 1
ATOM 1017 C C . TYR A 1 123 ? -6.451 -5.828 15.501 1.00 95.75 123 TYR A C 1
ATOM 1019 O O . TYR A 1 123 ? -6.232 -6.651 16.383 1.00 95.75 123 TYR A O 1
ATOM 1027 N N . ARG A 1 124 ? -7.468 -5.982 14.643 1.00 96.69 124 ARG A N 1
ATOM 1028 C CA . ARG A 1 124 ? -8.200 -7.255 14.543 1.00 96.69 124 ARG A CA 1
ATOM 1029 C C . ARG A 1 124 ? -7.342 -8.380 13.967 1.00 96.69 124 ARG A C 1
ATOM 1031 O O . ARG A 1 124 ? -7.596 -9.549 14.270 1.00 96.69 124 ARG A O 1
ATOM 1038 N N . ALA A 1 125 ? -6.394 -8.052 13.090 1.00 97.62 125 ALA A N 1
ATOM 1039 C CA . ALA A 1 125 ? -5.495 -9.028 12.490 1.00 97.62 125 ALA A CA 1
ATOM 1040 C C . ALA A 1 125 ? -4.378 -9.440 13.459 1.00 97.62 125 ALA A C 1
ATOM 1042 O O . ALA A 1 125 ? -4.096 -10.630 13.572 1.00 97.62 125 ALA A O 1
ATOM 1043 N N . ASP A 1 126 ? -3.815 -8.470 14.179 1.00 96.56 126 ASP A N 1
ATOM 1044 C CA . ASP A 1 126 ? -2.769 -8.642 15.188 1.00 96.56 126 ASP A CA 1
ATOM 1045 C C . ASP A 1 126 ? -2.905 -7.541 16.259 1.00 96.56 126 ASP A C 1
ATOM 1047 O O . ASP A 1 126 ? -2.656 -6.359 15.997 1.00 96.56 126 ASP A O 1
ATOM 1051 N N . ASP A 1 127 ? -3.338 -7.914 17.464 1.00 93.31 127 ASP A N 1
ATOM 1052 C CA . ASP A 1 127 ? -3.599 -6.991 18.576 1.00 93.31 127 ASP A CA 1
ATOM 1053 C C . ASP A 1 127 ? -2.314 -6.407 19.189 1.00 93.31 127 ASP A C 1
ATOM 1055 O O . ASP A 1 127 ? -2.314 -5.269 19.696 1.00 93.31 127 ASP A O 1
ATOM 1059 N N . ASP A 1 128 ? -1.210 -7.142 19.053 1.00 92.44 128 ASP A N 1
ATOM 1060 C CA . ASP A 1 128 ? 0.127 -6.773 19.498 1.00 92.44 128 ASP A CA 1
ATOM 1061 C C . ASP A 1 128 ? 0.889 -5.915 18.469 1.00 92.44 128 ASP A C 1
ATOM 1063 O O . ASP A 1 128 ? 1.972 -5.402 18.781 1.00 92.44 128 ASP A O 1
ATOM 1067 N N . TYR A 1 129 ? 0.315 -5.660 17.283 1.00 92.88 129 TYR A N 1
ATOM 1068 C CA . TYR A 1 129 ? 0.945 -4.866 16.224 1.00 92.88 129 TYR A CA 1
ATOM 1069 C C . TYR A 1 129 ? 1.372 -3.464 16.699 1.00 92.88 129 TYR A C 1
ATOM 1071 O O . TYR A 1 129 ? 0.559 -2.641 17.138 1.00 92.88 129 TYR A O 1
ATOM 1079 N N . GLN A 1 130 ? 2.676 -3.183 16.577 1.00 89.69 130 GLN A N 1
ATOM 1080 C CA . GLN A 1 130 ? 3.321 -1.930 17.005 1.00 89.69 130 GLN A CA 1
ATOM 1081 C C . GLN A 1 130 ? 3.628 -0.968 15.852 1.00 89.69 130 GLN A C 1
ATOM 1083 O O . GLN A 1 130 ? 4.056 0.159 16.093 1.00 89.69 130 GLN A O 1
ATOM 1088 N N . GLY A 1 131 ? 3.500 -1.423 14.603 1.00 91.12 131 GLY A N 1
ATOM 1089 C CA . GLY A 1 131 ? 3.880 -0.641 13.430 1.00 91.12 131 GLY A CA 1
ATOM 1090 C C . GLY A 1 131 ? 2.830 0.394 13.032 1.00 91.12 131 GLY A C 1
ATOM 1091 O O . GLY A 1 131 ? 1.743 0.498 13.610 1.00 91.12 131 GLY A O 1
ATOM 1092 N N . ARG A 1 132 ? 3.143 1.174 11.996 1.00 93.44 132 ARG A N 1
ATOM 1093 C CA . ARG A 1 132 ? 2.164 2.070 11.382 1.00 93.44 132 ARG A CA 1
ATOM 1094 C C . ARG A 1 132 ? 1.185 1.267 10.551 1.00 93.44 132 ARG A C 1
ATOM 1096 O O . ARG A 1 132 ? 1.574 0.449 9.722 1.00 93.44 132 ARG A O 1
ATOM 1103 N N . THR A 1 133 ? -0.084 1.603 10.691 1.00 95.00 133 THR A N 1
ATOM 1104 C CA . THR A 1 133 ? -1.157 1.060 9.865 1.00 95.00 133 THR A CA 1
ATOM 1105 C C . THR A 1 133 ? -1.124 1.777 8.515 1.00 95.00 133 THR A C 1
ATOM 1107 O O . THR A 1 133 ? -1.447 2.961 8.402 1.00 95.00 133 THR A O 1
ATOM 1110 N N . THR A 1 134 ? -0.589 1.108 7.496 1.00 95.81 134 THR A N 1
ATOM 1111 C CA . THR A 1 134 ? -0.296 1.700 6.182 1.00 95.81 134 THR A CA 1
ATOM 1112 C C . THR A 1 134 ? -1.367 1.381 5.154 1.00 95.81 134 THR A C 1
ATOM 1114 O O . THR A 1 134 ? -2.095 0.408 5.278 1.00 95.81 134 THR A O 1
ATOM 1117 N N . VAL A 1 135 ? -1.406 2.176 4.090 1.00 97.56 135 VAL A N 1
ATOM 1118 C CA . VAL A 1 135 ? -2.024 1.776 2.823 1.00 97.56 135 VAL A CA 1
ATOM 1119 C C . VAL A 1 135 ? -0.913 1.444 1.815 1.00 97.56 135 VAL A C 1
ATOM 1121 O O . VAL A 1 135 ? 0.143 2.085 1.880 1.00 97.56 135 VAL A O 1
ATOM 1124 N N . PRO A 1 136 ? -1.114 0.505 0.872 1.00 98.31 136 PRO A N 1
ATOM 1125 C CA . PRO A 1 136 ? -2.320 -0.296 0.669 1.00 98.31 136 PRO A CA 1
ATOM 1126 C C . PRO A 1 136 ? -2.520 -1.331 1.779 1.00 98.31 136 PRO A C 1
ATOM 1128 O O . PRO A 1 136 ? -1.557 -1.831 2.356 1.00 98.31 136 PRO A O 1
ATOM 1131 N N . ALA A 1 137 ? -3.780 -1.655 2.047 1.00 98.56 137 ALA A N 1
ATOM 1132 C CA . ALA A 1 137 ? -4.159 -2.764 2.909 1.00 98.56 137 ALA A CA 1
ATOM 1133 C C . ALA A 1 137 ? -5.259 -3.576 2.225 1.00 98.56 137 ALA A C 1
ATOM 1135 O O . ALA A 1 137 ? -6.313 -3.037 1.882 1.00 98.56 137 ALA A O 1
ATOM 1136 N N . LEU A 1 138 ? -5.006 -4.864 2.016 1.00 98.56 138 LEU A N 1
ATOM 1137 C CA . LEU A 1 138 ? -6.001 -5.821 1.564 1.00 98.56 138 LEU A CA 1
ATOM 1138 C C . LEU A 1 138 ? -6.653 -6.457 2.789 1.00 98.56 138 LEU A C 1
ATOM 1140 O O . LEU A 1 138 ? -5.974 -7.064 3.618 1.00 98.56 138 LEU A O 1
ATOM 1144 N N . ILE A 1 139 ? -7.966 -6.299 2.901 1.00 98.75 139 ILE A N 1
ATOM 1145 C CA . ILE A 1 139 ? -8.769 -6.758 4.032 1.00 98.75 139 ILE A CA 1
ATOM 1146 C C . ILE A 1 139 ? -9.686 -7.881 3.552 1.00 98.75 139 ILE A C 1
ATOM 1148 O O . ILE A 1 139 ? -10.359 -7.739 2.531 1.00 98.75 139 ILE A O 1
ATOM 1152 N N . ASP A 1 140 ? -9.726 -8.990 4.286 1.00 98.31 140 ASP A N 1
ATOM 1153 C CA . ASP A 1 140 ? -10.735 -10.033 4.089 1.00 98.31 140 ASP A CA 1
ATOM 1154 C C . ASP A 1 140 ? -12.030 -9.600 4.779 1.00 98.31 140 ASP A C 1
ATOM 1156 O O . ASP A 1 140 ? -12.088 -9.495 6.005 1.00 98.31 140 ASP A O 1
ATOM 1160 N N . THR A 1 141 ? -13.081 -9.346 4.002 1.00 97.88 141 THR A N 1
ATOM 1161 C CA . THR A 1 141 ? -14.354 -8.828 4.517 1.00 97.88 141 THR A CA 1
ATOM 1162 C C . THR A 1 141 ? -15.103 -9.830 5.388 1.00 97.88 141 THR A C 1
ATOM 1164 O O . THR A 1 141 ? -15.973 -9.420 6.147 1.00 97.88 141 THR A O 1
ATOM 1167 N N . THR A 1 142 ? -14.788 -11.128 5.316 1.00 96.69 142 THR A N 1
ATOM 1168 C CA . THR A 1 142 ? -15.422 -12.134 6.184 1.00 96.69 142 THR A CA 1
ATOM 1169 C C . THR A 1 142 ? -14.872 -12.109 7.606 1.00 96.69 142 THR A C 1
ATOM 1171 O O . THR A 1 142 ? -15.588 -12.436 8.551 1.00 96.69 142 THR A O 1
ATOM 1174 N N . THR A 1 143 ? -13.613 -11.697 7.773 1.00 97.62 143 THR A N 1
ATOM 1175 C CA . THR A 1 143 ? -12.944 -11.627 9.081 1.00 97.62 143 THR A CA 1
ATOM 1176 C C . THR A 1 143 ? -12.751 -10.191 9.564 1.00 97.62 143 THR A C 1
ATOM 1178 O O . THR A 1 143 ? -12.503 -9.965 10.748 1.00 97.62 143 THR A O 1
ATOM 1181 N N . GLY A 1 144 ? -12.842 -9.215 8.657 1.00 98.19 144 GLY A N 1
ATOM 1182 C CA . GLY A 1 144 ? -12.526 -7.813 8.905 1.00 98.19 144 GLY A CA 1
ATOM 1183 C C . GLY A 1 144 ? -11.039 -7.569 9.178 1.00 98.19 144 GLY A C 1
ATOM 1184 O O . GLY A 1 144 ? -10.698 -6.524 9.734 1.00 98.19 144 GLY A O 1
ATOM 1185 N N . LYS A 1 145 ? -10.159 -8.524 8.860 1.00 98.62 145 LYS A N 1
ATOM 1186 C CA . LYS A 1 145 ? -8.723 -8.473 9.164 1.00 98.62 145 LYS A CA 1
ATOM 1187 C C . LYS A 1 145 ? -7.922 -8.063 7.939 1.00 98.62 145 LYS A C 1
ATOM 1189 O O . LYS A 1 145 ? -8.223 -8.494 6.825 1.00 98.62 145 LYS A O 1
ATOM 1194 N N . VAL A 1 146 ? -6.871 -7.276 8.152 1.00 98.62 146 VAL A N 1
ATOM 1195 C CA . VAL A 1 146 ? -5.833 -7.079 7.132 1.00 98.62 146 VAL A CA 1
ATOM 1196 C C . VAL A 1 146 ? -5.147 -8.420 6.895 1.00 98.62 146 VAL A C 1
ATOM 1198 O O . VAL A 1 146 ? -4.658 -9.045 7.832 1.00 98.62 146 VAL A O 1
ATOM 1201 N N . VAL A 1 147 ? -5.136 -8.867 5.644 1.00 98.19 147 VAL A N 1
ATOM 1202 C CA . VAL A 1 147 ? -4.522 -10.137 5.232 1.00 98.19 147 VAL A CA 1
ATOM 1203 C C . VAL A 1 147 ? -3.247 -9.929 4.427 1.00 98.19 147 VAL A C 1
ATOM 1205 O O . VAL A 1 147 ? -2.385 -10.802 4.417 1.00 98.19 147 VAL A O 1
ATOM 1208 N N . ASN A 1 148 ? -3.103 -8.770 3.779 1.00 98.25 148 ASN A N 1
ATOM 1209 C CA . ASN A 1 148 ? -1.885 -8.421 3.064 1.00 98.25 148 ASN A CA 1
ATOM 1210 C C . ASN A 1 148 ? -1.688 -6.893 3.015 1.00 98.25 148 ASN A C 1
ATOM 1212 O O . ASN A 1 148 ? -2.609 -6.160 2.656 1.00 98.25 148 ASN A O 1
ATOM 1216 N N . ASN A 1 149 ? -0.503 -6.402 3.374 1.00 97.50 149 ASN A N 1
ATOM 1217 C CA . ASN A 1 149 ? -0.091 -5.004 3.203 1.00 97.50 149 ASN A CA 1
ATOM 1218 C C . ASN A 1 149 ? 1.253 -4.873 2.474 1.00 97.50 149 ASN A C 1
ATOM 1220 O O . ASN A 1 149 ? 1.910 -3.833 2.559 1.00 97.50 149 ASN A O 1
ATOM 1224 N N . ASP A 1 150 ? 1.670 -5.927 1.774 1.00 94.81 150 ASP A N 1
ATOM 1225 C CA . ASP A 1 150 ? 2.927 -5.966 1.050 1.00 94.81 150 ASP A CA 1
ATOM 1226 C C . ASP A 1 150 ? 2.829 -5.197 -0.265 1.00 94.81 150 ASP A C 1
ATOM 1228 O O . ASP A 1 150 ? 2.564 -5.753 -1.326 1.00 94.81 150 ASP A O 1
ATOM 1232 N N . TYR A 1 151 ? 3.064 -3.890 -0.206 1.00 90.50 151 TYR A N 1
ATOM 1233 C CA . TYR A 1 151 ? 2.986 -3.019 -1.378 1.00 90.50 151 TYR A CA 1
ATOM 1234 C C . TYR A 1 151 ? 3.984 -3.356 -2.499 1.00 90.50 151 TYR A C 1
ATOM 1236 O O . TYR A 1 151 ? 3.857 -2.779 -3.580 1.00 90.50 151 TYR A O 1
ATOM 1244 N N . ASN A 1 152 ? 4.973 -4.228 -2.261 1.00 86.88 152 ASN A N 1
ATOM 1245 C CA . ASN A 1 152 ? 5.897 -4.676 -3.303 1.00 86.88 152 ASN A CA 1
ATOM 1246 C C . ASN A 1 152 ? 5.286 -5.793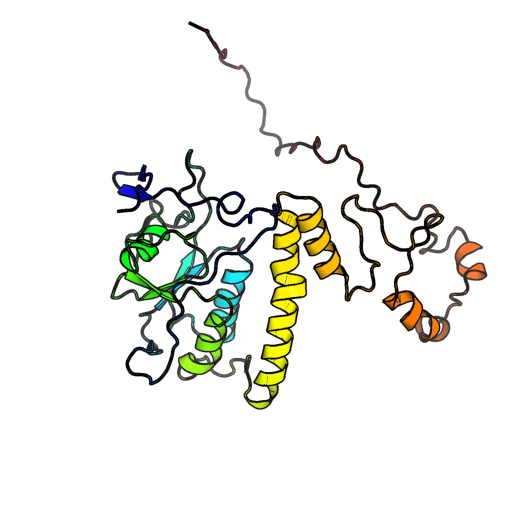 -4.155 1.00 86.88 152 ASN A C 1
ATOM 1248 O O . ASN A 1 152 ? 5.423 -5.759 -5.371 1.00 86.88 152 ASN A O 1
ATOM 1252 N N . TRP A 1 153 ? 4.591 -6.743 -3.523 1.00 89.38 153 TRP A N 1
ATOM 1253 C CA . TRP A 1 153 ? 4.073 -7.951 -4.180 1.00 89.38 153 TRP A CA 1
ATOM 1254 C C . TRP A 1 153 ? 2.556 -7.966 -4.368 1.00 89.38 153 TRP A C 1
ATOM 1256 O O . TRP A 1 153 ? 2.034 -8.803 -5.101 1.00 89.38 153 TRP A O 1
ATOM 1266 N N . LEU A 1 154 ? 1.820 -7.060 -3.717 1.00 94.88 154 LEU A N 1
ATOM 1267 C CA . LEU A 1 154 ? 0.357 -7.069 -3.740 1.00 94.88 154 LEU A CA 1
ATOM 1268 C C . LEU A 1 154 ? -0.209 -7.007 -5.163 1.00 94.88 154 LEU A C 1
ATOM 1270 O O . LEU A 1 154 ? -1.173 -7.707 -5.466 1.00 94.88 154 LEU A O 1
ATOM 1274 N N . THR A 1 155 ? 0.396 -6.195 -6.032 1.00 95.56 155 THR A N 1
ATOM 1275 C CA . THR A 1 155 ? -0.028 -6.101 -7.431 1.00 95.56 155 THR A CA 1
ATOM 1276 C C . THR A 1 155 ? 0.213 -7.417 -8.168 1.00 95.56 155 THR A C 1
ATOM 1278 O O . THR A 1 155 ? -0.698 -7.889 -8.841 1.00 95.56 155 THR A O 1
ATOM 1281 N N . THR A 1 156 ? 1.341 -8.091 -7.912 1.00 95.25 156 THR A N 1
ATOM 1282 C CA . THR A 1 156 ? 1.681 -9.402 -8.495 1.00 95.25 156 THR A CA 1
ATOM 1283 C C . THR A 1 156 ? 0.630 -10.457 -8.212 1.00 95.25 156 THR A C 1
ATOM 1285 O O . THR A 1 156 ? 0.283 -11.236 -9.100 1.00 95.25 156 THR A O 1
ATOM 1288 N N . TYR A 1 157 ? 0.038 -10.455 -7.018 1.00 97.12 157 TYR A N 1
ATOM 1289 C CA . TYR A 1 157 ? -1.077 -11.355 -6.738 1.00 97.12 157 TYR A CA 1
ATOM 1290 C C . TYR A 1 157 ? -2.320 -11.017 -7.574 1.00 97.12 157 TYR A C 1
ATOM 1292 O O . TYR A 1 157 ? -3.007 -11.932 -8.028 1.00 97.12 157 TYR A O 1
ATOM 1300 N N . PHE A 1 158 ? -2.608 -9.739 -7.834 1.00 97.25 158 PHE A N 1
ATOM 1301 C CA . PHE A 1 158 ? -3.713 -9.342 -8.718 1.00 97.25 158 PHE A CA 1
ATOM 1302 C C . PHE A 1 158 ? -3.453 -9.741 -10.175 1.00 97.25 158 PHE A C 1
ATOM 1304 O O . PHE A 1 158 ? -4.369 -10.192 -10.860 1.00 97.25 158 PHE A O 1
ATOM 1311 N N . GLU A 1 159 ? -2.209 -9.628 -10.628 1.00 96.50 159 GLU A N 1
ATOM 1312 C CA . GLU A 1 159 ? -1.791 -9.915 -12.004 1.00 96.50 159 GLU A CA 1
ATOM 1313 C C . GLU A 1 159 ? -1.722 -11.430 -12.273 1.00 96.50 159 GLU A C 1
ATOM 1315 O O . GLU A 1 159 ? -2.058 -11.900 -13.360 1.00 96.50 159 GLU A O 1
ATOM 1320 N N . VAL A 1 160 ? -1.346 -12.230 -11.268 1.00 96.25 160 VAL A N 1
ATOM 1321 C CA . VAL A 1 160 ? -1.147 -13.680 -11.416 1.00 96.25 160 VAL A CA 1
ATOM 1322 C C . VAL A 1 160 ? -2.319 -14.493 -10.870 1.00 96.25 160 VAL A C 1
ATOM 1324 O O . VAL A 1 160 ? -2.901 -15.298 -11.597 1.00 96.25 160 VAL A O 1
ATOM 1327 N N . ASN A 1 161 ? -2.685 -14.315 -9.599 1.00 97.31 161 ASN A N 1
ATOM 1328 C CA . ASN A 1 161 ? -3.647 -15.190 -8.922 1.00 97.31 161 ASN A CA 1
ATOM 1329 C C . ASN A 1 161 ? -5.102 -14.827 -9.237 1.00 97.31 161 ASN A C 1
ATOM 1331 O O . ASN A 1 161 ? -5.947 -15.715 -9.322 1.00 97.31 161 ASN A O 1
ATOM 1335 N N . PHE A 1 162 ? -5.402 -13.542 -9.447 1.00 97.50 162 PHE A N 1
ATOM 1336 C CA . PHE A 1 162 ? -6.749 -13.092 -9.829 1.00 97.50 162 PHE A CA 1
ATOM 1337 C C . PHE A 1 162 ? -7.012 -13.153 -11.342 1.00 97.50 162 PH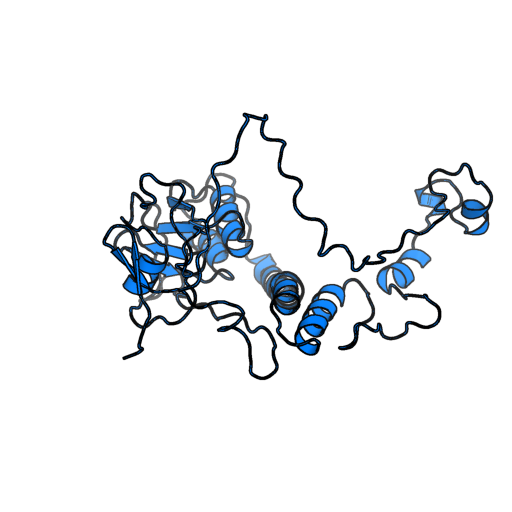E A C 1
ATOM 1339 O O . PHE A 1 162 ? -8.112 -12.823 -11.790 1.00 97.50 162 PHE A O 1
ATOM 1346 N N . ARG A 1 163 ? -6.052 -13.662 -12.123 1.00 96.38 163 ARG A N 1
ATOM 1347 C CA . ARG A 1 163 ? -6.133 -13.815 -13.581 1.00 96.38 163 ARG A CA 1
ATOM 1348 C C . ARG A 1 163 ? -7.412 -14.470 -14.116 1.00 96.38 163 ARG A C 1
ATOM 1350 O O . ARG A 1 163 ? -7.917 -13.998 -15.134 1.00 96.38 163 ARG A O 1
ATOM 1357 N N . PRO A 1 164 ? -7.999 -15.500 -13.469 1.00 96.69 164 PRO A N 1
ATOM 1358 C CA . PRO A 1 164 ? -9.259 -16.088 -13.935 1.00 96.69 164 PRO A CA 1
ATOM 1359 C C . PRO A 1 164 ? -10.437 -15.105 -14.013 1.00 96.69 164 PRO A C 1
ATOM 1361 O O . PRO A 1 164 ? -11.412 -15.392 -14.706 1.00 96.69 164 PRO A O 1
ATOM 1364 N N . TRP A 1 165 ? -10.359 -13.966 -13.317 1.00 97.44 165 TRP A N 1
ATOM 1365 C CA . TRP A 1 165 ? -11.407 -12.945 -13.282 1.00 97.44 165 TRP A CA 1
ATOM 1366 C C . TRP A 1 165 ? -11.017 -11.620 -13.943 1.00 97.44 165 TRP A C 1
ATOM 1368 O O . TRP A 1 165 ? -11.755 -10.644 -13.811 1.00 97.44 165 TRP A O 1
ATOM 1378 N N . HIS A 1 166 ? -9.887 -11.564 -14.652 1.00 97.31 166 HIS A N 1
ATOM 1379 C CA . HIS A 1 166 ? -9.523 -10.386 -15.437 1.00 97.31 166 HIS A CA 1
ATOM 1380 C C . HIS A 1 166 ? -10.558 -10.101 -16.528 1.00 97.31 166 HIS A C 1
ATOM 1382 O O . HIS A 1 166 ? -11.152 -11.016 -17.115 1.00 97.31 166 HIS A O 1
ATOM 1388 N N . LYS A 1 167 ? -10.755 -8.820 -16.855 1.00 95.44 167 LYS A N 1
ATOM 1389 C CA . LYS A 1 167 ? -11.606 -8.442 -17.990 1.00 95.44 167 LYS A CA 1
ATOM 1390 C C . LYS A 1 167 ? -11.007 -8.945 -19.303 1.00 95.44 167 LYS A C 1
ATOM 1392 O O . LYS A 1 167 ? -9.794 -9.053 -19.480 1.00 95.44 167 LYS A O 1
ATOM 1397 N N . LYS A 1 168 ? -11.870 -9.192 -20.290 1.00 96.44 168 LYS A N 1
ATOM 1398 C CA . LYS A 1 168 ? -11.424 -9.560 -21.639 1.00 96.44 168 LYS A CA 1
ATOM 1399 C C . LYS A 1 168 ? -10.518 -8.465 -22.214 1.00 96.44 168 LYS A C 1
ATOM 1401 O O . LYS A 1 168 ? -10.942 -7.319 -22.336 1.00 96.44 168 LYS A O 1
ATOM 1406 N N . GLY A 1 169 ? -9.315 -8.850 -22.637 1.00 94.38 169 GLY A N 1
ATOM 1407 C CA . GLY A 1 169 ? -8.336 -7.927 -23.216 1.00 94.38 169 GLY A CA 1
ATOM 1408 C C . GLY A 1 169 ? -7.573 -7.092 -22.187 1.00 94.38 169 GLY A C 1
ATOM 1409 O O . GLY A 1 169 ? -6.985 -6.085 -22.575 1.00 94.38 169 GLY A O 1
ATOM 1410 N N . ALA A 1 170 ? -7.593 -7.479 -20.907 1.00 93.25 170 ALA A N 1
ATOM 1411 C CA . ALA A 1 170 ? -6.681 -6.926 -19.914 1.00 93.25 170 ALA A CA 1
ATOM 1412 C C . ALA A 1 170 ? -5.212 -7.061 -20.378 1.00 93.25 170 ALA A C 1
ATOM 1414 O O . ALA A 1 170 ? -4.869 -8.065 -21.020 1.00 93.25 170 ALA A O 1
ATOM 1415 N N . PRO A 1 171 ? -4.368 -6.040 -20.140 1.00 91.25 171 PRO A N 1
ATOM 1416 C CA . PRO A 1 171 ? -2.954 -6.105 -20.483 1.00 91.25 171 PRO A CA 1
ATOM 1417 C C . PRO A 1 171 ? -2.243 -7.147 -19.616 1.00 91.25 171 PRO A C 1
ATOM 1419 O O . PRO A 1 171 ? -2.566 -7.315 -18.453 1.00 91.25 171 PRO A O 1
ATOM 1422 N N . GLU A 1 172 ? -1.230 -7.813 -20.160 1.00 91.31 172 GLU A N 1
ATOM 1423 C CA . GLU A 1 172 ? -0.356 -8.674 -19.362 1.00 91.31 172 GLU A CA 1
ATOM 1424 C C . GLU A 1 172 ? 0.732 -7.810 -18.708 1.00 91.31 172 GLU A C 1
ATOM 1426 O O . GLU A 1 172 ? 1.698 -7.423 -19.367 1.00 91.31 172 GLU A O 1
ATOM 1431 N N . LEU A 1 173 ? 0.551 -7.462 -17.430 1.00 89.06 173 LEU A N 1
ATOM 1432 C CA . LEU A 1 173 ? 1.477 -6.590 -16.695 1.00 89.06 173 LEU A CA 1
ATOM 1433 C C . LEU A 1 173 ? 2.686 -7.334 -16.100 1.00 89.06 173 LEU A C 1
ATOM 1435 O O . LEU A 1 173 ? 3.709 -6.702 -15.837 1.00 89.06 173 LEU A O 1
ATOM 1439 N N . TYR A 1 174 ? 2.603 -8.659 -15.917 1.00 91.56 174 TYR A N 1
ATOM 1440 C CA . TYR A 1 174 ? 3.683 -9.477 -15.345 1.00 91.56 174 TYR A CA 1
ATOM 1441 C C . TYR A 1 174 ? 3.921 -10.795 -16.126 1.00 91.56 174 TYR A C 1
ATOM 1443 O O . TYR A 1 174 ? 3.835 -11.905 -15.562 1.00 91.56 174 TYR A O 1
ATOM 1451 N N . PRO A 1 175 ? 4.239 -10.685 -17.438 1.00 89.62 175 PRO A N 1
ATOM 1452 C CA . PRO A 1 175 ? 4.423 -11.829 -18.328 1.00 89.62 175 PRO A CA 1
ATOM 1453 C C . PRO A 1 175 ? 5.607 -12.688 -17.892 1.00 89.62 175 PRO A C 1
ATOM 1455 O O . PRO A 1 175 ? 6.649 -12.163 -17.500 1.00 89.62 175 PRO A O 1
ATOM 1458 N N . VAL A 1 176 ? 5.461 -14.014 -17.997 1.00 93.25 176 VAL A N 1
ATOM 1459 C CA . VAL A 1 176 ? 6.439 -15.008 -17.513 1.00 93.25 176 VAL A CA 1
ATOM 1460 C C . VAL A 1 176 ? 7.841 -14.751 -18.063 1.00 93.25 176 VAL A C 1
ATOM 1462 O O . VAL A 1 176 ? 8.815 -14.842 -17.320 1.00 93.25 176 VAL A O 1
ATOM 1465 N N . GLU A 1 177 ? 7.942 -14.399 -19.339 1.00 91.62 177 GLU A N 1
ATOM 1466 C CA . GLU A 1 177 ? 9.197 -14.167 -20.045 1.00 91.62 177 GLU A CA 1
ATOM 1467 C C . GLU A 1 177 ? 9.942 -12.896 -19.612 1.00 91.62 177 GLU A C 1
ATOM 1469 O O . GLU A 1 177 ? 11.151 -12.831 -19.817 1.00 91.62 177 GLU A O 1
ATOM 1474 N N . LEU A 1 178 ? 9.267 -11.920 -18.987 1.00 86.31 178 LEU A N 1
ATOM 1475 C CA . LEU A 1 178 ? 9.895 -10.675 -18.515 1.00 86.31 178 LEU A CA 1
ATOM 1476 C C . LEU A 1 178 ? 10.032 -10.591 -16.990 1.00 86.31 178 LEU A C 1
ATOM 1478 O O . LEU A 1 178 ? 10.599 -9.617 -16.499 1.00 86.31 178 LEU A O 1
ATOM 1482 N N . ARG A 1 179 ? 9.544 -11.575 -16.220 1.00 87.31 179 ARG A N 1
ATOM 1483 C CA . ARG A 1 179 ? 9.518 -11.491 -14.744 1.00 87.31 179 ARG A CA 1
ATOM 1484 C C . ARG A 1 179 ? 10.881 -11.205 -14.136 1.00 87.31 179 ARG A C 1
ATOM 1486 O O . ARG A 1 179 ? 10.989 -10.329 -13.292 1.00 87.31 179 ARG A O 1
ATOM 1493 N N . GLU A 1 180 ? 11.927 -11.882 -14.607 1.00 82.75 180 GLU A N 1
ATOM 1494 C CA . GLU A 1 180 ? 13.281 -11.674 -14.084 1.00 82.75 180 GLU A CA 1
ATOM 1495 C C . GLU A 1 180 ? 13.772 -10.231 -14.303 1.00 82.75 180 GLU A C 1
ATOM 1497 O O . GLU A 1 180 ? 14.404 -9.646 -13.422 1.00 82.75 180 GLU A O 1
ATOM 1502 N N . GLU A 1 181 ? 13.481 -9.641 -15.463 1.00 76.94 181 GLU A N 1
ATOM 1503 C CA . GLU A 1 181 ? 13.859 -8.259 -15.773 1.00 76.94 181 GLU A CA 1
ATOM 1504 C C . GLU A 1 181 ? 13.016 -7.254 -14.982 1.00 76.94 181 GLU A C 1
ATOM 1506 O O . GLU A 1 181 ? 13.561 -6.295 -14.431 1.00 76.94 181 GLU A O 1
ATOM 1511 N N . ILE A 1 182 ? 11.708 -7.505 -14.869 1.00 79.56 182 ILE A N 1
ATOM 1512 C CA . ILE A 1 182 ? 10.781 -6.691 -14.078 1.00 79.56 182 ILE A CA 1
ATOM 1513 C C . ILE A 1 182 ? 11.193 -6.698 -12.604 1.00 79.56 182 ILE A C 1
ATOM 1515 O O . ILE A 1 182 ? 11.282 -5.634 -11.999 1.00 79.56 182 ILE A O 1
ATOM 1519 N N . ASP A 1 183 ? 11.508 -7.860 -12.032 1.00 81.75 183 ASP A N 1
ATOM 1520 C CA . ASP A 1 183 ? 11.897 -7.990 -10.626 1.00 81.75 183 ASP A CA 1
ATOM 1521 C C . ASP A 1 183 ? 13.204 -7.242 -10.338 1.00 81.75 183 ASP A C 1
ATOM 1523 O O . ASP A 1 183 ? 13.291 -6.486 -9.366 1.00 81.75 183 ASP A O 1
ATOM 1527 N N . LYS A 1 184 ? 14.209 -7.379 -11.215 1.00 77.44 184 LYS A N 1
ATOM 1528 C CA . LYS A 1 184 ? 15.470 -6.624 -11.110 1.00 77.44 184 LYS A CA 1
ATOM 1529 C C . LYS A 1 184 ? 15.230 -5.118 -11.182 1.00 77.44 184 LYS A C 1
ATOM 1531 O O . LYS A 1 184 ? 15.774 -4.374 -10.365 1.00 77.44 184 LYS A O 1
ATOM 1536 N N . MET A 1 185 ? 14.411 -4.670 -12.134 1.00 80.25 185 MET A N 1
ATOM 1537 C CA . MET A 1 185 ? 14.081 -3.255 -12.294 1.00 80.25 185 MET A CA 1
ATOM 1538 C C . MET A 1 185 ? 13.284 -2.724 -11.098 1.00 80.25 185 MET A C 1
ATOM 1540 O O . MET A 1 185 ? 13.567 -1.632 -10.619 1.00 80.25 185 MET A O 1
ATOM 1544 N N . ASN A 1 186 ? 12.334 -3.492 -10.564 1.00 79.25 186 ASN A N 1
ATOM 1545 C CA . ASN A 1 186 ? 11.531 -3.106 -9.406 1.00 79.25 186 ASN A CA 1
ATOM 1546 C C . ASN A 1 186 ? 12.381 -2.944 -8.144 1.00 79.25 186 ASN A C 1
ATOM 1548 O O . ASN A 1 186 ? 12.196 -1.967 -7.418 1.00 79.25 186 ASN A O 1
ATOM 1552 N N . LEU A 1 187 ? 13.333 -3.851 -7.903 1.00 80.38 187 LEU A N 1
ATOM 1553 C CA . LEU A 1 187 ? 14.286 -3.722 -6.797 1.00 80.38 187 LEU A CA 1
ATOM 1554 C C . LEU A 1 187 ? 15.130 -2.454 -6.947 1.00 80.38 187 LEU A C 1
ATOM 1556 O O . LEU A 1 187 ? 15.229 -1.659 -6.011 1.00 80.38 187 LEU A O 1
ATOM 1560 N N . TRP A 1 188 ? 15.670 -2.219 -8.146 1.00 83.31 188 TRP A N 1
ATOM 1561 C CA . TRP A 1 188 ? 16.453 -1.019 -8.417 1.00 83.31 188 TRP A CA 1
ATOM 1562 C C . TRP A 1 188 ? 15.618 0.261 -8.248 1.00 83.31 188 TRP A C 1
ATOM 1564 O O . TRP A 1 188 ? 16.045 1.174 -7.543 1.00 83.31 188 TRP A O 1
ATOM 1574 N N . LEU A 1 189 ? 14.411 0.322 -8.818 1.00 80.50 189 LEU A N 1
ATOM 1575 C CA . LEU A 1 189 ? 13.500 1.465 -8.696 1.00 80.50 189 LEU A CA 1
ATOM 1576 C C . LEU A 1 189 ? 13.093 1.711 -7.246 1.00 80.50 189 LEU A C 1
ATOM 1578 O O . LEU A 1 189 ? 12.991 2.866 -6.828 1.00 80.50 189 LEU A O 1
ATOM 1582 N N . PHE A 1 190 ? 12.854 0.651 -6.475 1.00 83.88 190 PHE A N 1
ATOM 1583 C CA . PHE A 1 190 ? 12.502 0.772 -5.071 1.00 83.88 190 PHE A CA 1
ATOM 1584 C C . PHE A 1 190 ? 13.631 1.437 -4.284 1.00 83.88 190 PHE A C 1
ATOM 1586 O O . PHE A 1 190 ? 13.401 2.483 -3.672 1.00 83.88 190 PHE A O 1
ATOM 1593 N N . ASP A 1 191 ? 14.839 0.878 -4.335 1.00 81.50 191 ASP A N 1
ATOM 1594 C CA . ASP A 1 191 ? 15.961 1.354 -3.526 1.00 81.50 191 ASP A CA 1
ATOM 1595 C C . ASP A 1 191 ? 16.469 2.721 -3.984 1.00 81.50 191 ASP A C 1
ATOM 1597 O O . ASP A 1 191 ? 16.726 3.596 -3.145 1.00 81.50 191 ASP A O 1
ATOM 1601 N N . ASN A 1 192 ? 16.563 2.919 -5.303 1.00 80.12 192 ASN A N 1
ATOM 1602 C CA . ASN A 1 192 ? 17.241 4.075 -5.876 1.00 80.12 192 ASN A CA 1
ATOM 1603 C C . ASN A 1 192 ? 16.318 5.266 -6.117 1.00 80.12 192 ASN A C 1
ATOM 1605 O O . ASN A 1 192 ? 16.762 6.401 -6.020 1.00 80.12 192 ASN A O 1
ATOM 1609 N N . ILE A 1 193 ? 15.027 5.043 -6.374 1.00 83.44 193 ILE A N 1
ATOM 1610 C CA . ILE A 1 193 ? 14.106 6.122 -6.755 1.00 83.44 193 ILE A CA 1
ATOM 1611 C C . ILE A 1 193 ? 12.986 6.265 -5.729 1.00 83.44 193 ILE A C 1
ATOM 1613 O O . ILE A 1 193 ? 12.852 7.295 -5.068 1.00 83.44 193 ILE A O 1
ATOM 1617 N N . ASN A 1 194 ? 12.163 5.229 -5.572 1.00 87.31 194 ASN A N 1
ATOM 1618 C CA . ASN A 1 194 ? 10.913 5.339 -4.832 1.00 87.31 194 ASN A CA 1
ATOM 1619 C C . ASN A 1 194 ? 11.136 5.508 -3.332 1.00 87.31 194 ASN A C 1
ATOM 1621 O O . ASN A 1 194 ? 10.410 6.271 -2.704 1.00 87.31 194 ASN A O 1
ATOM 1625 N N . ASN A 1 195 ? 12.107 4.805 -2.747 1.00 89.19 195 ASN A N 1
ATOM 1626 C CA . ASN A 1 195 ? 12.422 4.892 -1.326 1.00 89.19 195 ASN A CA 1
ATOM 1627 C C . ASN A 1 195 ? 13.500 5.947 -1.026 1.00 89.19 195 ASN A C 1
ATOM 1629 O O . ASN A 1 195 ? 13.508 6.503 0.074 1.00 89.19 195 ASN A O 1
ATOM 1633 N N . ALA A 1 196 ? 14.368 6.268 -1.990 1.00 88.00 196 ALA A N 1
ATOM 1634 C CA . ALA A 1 196 ? 15.436 7.257 -1.831 1.00 88.00 196 ALA A CA 1
ATOM 1635 C C . ALA A 1 196 ? 14.907 8.657 -1.479 1.00 88.00 196 ALA A C 1
ATOM 1637 O O . ALA A 1 196 ? 15.419 9.291 -0.556 1.00 88.00 196 ALA A O 1
ATOM 1638 N N . VAL A 1 197 ? 13.813 9.101 -2.109 1.00 90.12 197 VAL A N 1
ATOM 1639 C CA . VAL A 1 197 ? 13.179 10.394 -1.782 1.00 90.12 197 VAL A CA 1
ATOM 1640 C C . VAL A 1 197 ? 12.685 10.460 -0.333 1.00 90.12 197 VAL A C 1
ATOM 1642 O O . VAL A 1 197 ? 12.781 11.506 0.308 1.00 90.12 197 VAL A O 1
ATOM 1645 N N . TYR A 1 198 ? 12.220 9.337 0.225 1.00 92.00 198 TYR A N 1
ATOM 1646 C CA . TYR A 1 198 ? 11.827 9.247 1.635 1.00 92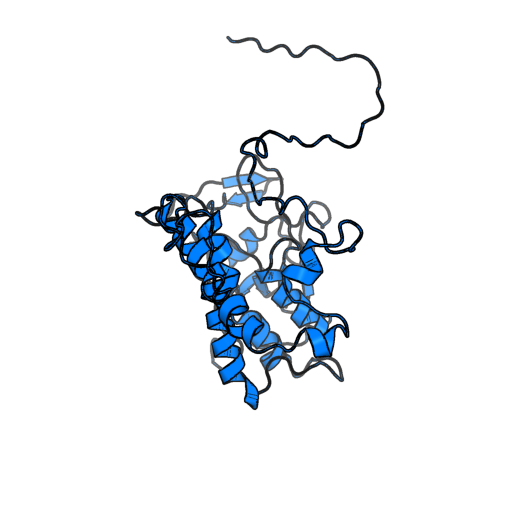.00 198 TYR A CA 1
ATOM 1647 C C . TYR A 1 198 ? 13.043 9.198 2.556 1.00 92.00 198 TYR A C 1
ATOM 1649 O O . TYR A 1 198 ? 13.044 9.873 3.582 1.00 92.00 198 TYR A O 1
ATOM 1657 N N . ARG A 1 199 ? 14.090 8.446 2.183 1.00 90.38 199 ARG A N 1
ATOM 1658 C CA . ARG A 1 199 ? 15.370 8.432 2.911 1.00 90.38 199 ARG A CA 1
ATOM 1659 C C . ARG A 1 199 ? 15.940 9.838 3.030 1.00 90.38 199 ARG A C 1
ATOM 1661 O O . ARG A 1 199 ? 16.316 10.241 4.123 1.00 90.38 199 ARG A O 1
ATOM 1668 N N . SER A 1 200 ? 15.906 10.602 1.944 1.00 89.25 200 SER A N 1
ATOM 1669 C CA . SER A 1 200 ? 16.309 12.003 1.948 1.00 89.25 200 SER A CA 1
ATOM 1670 C C . SER A 1 200 ? 15.397 12.856 2.839 1.00 89.25 200 SER A C 1
ATOM 1672 O O . SER A 1 200 ? 15.871 13.532 3.751 1.00 89.25 200 SER A O 1
ATOM 1674 N N . SER A 1 201 ? 14.082 12.801 2.620 1.00 91.31 201 SER A N 1
ATOM 1675 C CA . SER A 1 201 ? 13.137 13.751 3.227 1.00 91.31 201 SER A CA 1
ATOM 1676 C C . SER A 1 201 ? 12.858 13.508 4.711 1.00 91.31 201 SER A C 1
ATOM 1678 O O . SER A 1 201 ? 12.542 14.445 5.440 1.00 91.31 201 SER A O 1
ATOM 1680 N N . PHE A 1 202 ? 12.924 12.256 5.169 1.00 92.81 202 PHE A N 1
ATOM 1681 C CA . PHE A 1 202 ? 12.561 11.885 6.541 1.00 92.81 202 PHE A CA 1
ATOM 1682 C C . PHE A 1 202 ? 13.755 11.654 7.460 1.00 92.81 202 PHE A C 1
ATOM 1684 O O . PHE A 1 202 ? 13.555 11.537 8.670 1.00 92.81 202 PHE A O 1
ATOM 1691 N N . SER A 1 203 ? 14.979 11.616 6.928 1.00 90.56 203 SER A N 1
ATOM 1692 C CA . SER A 1 203 ? 16.169 11.528 7.773 1.00 90.56 203 SER A CA 1
ATOM 1693 C C . SER A 1 203 ? 16.271 12.726 8.721 1.00 90.56 203 SER A C 1
ATOM 1695 O O . SER A 1 203 ? 15.871 13.849 8.415 1.00 90.56 203 SER A O 1
ATOM 1697 N N . ARG A 1 204 ? 16.808 12.464 9.912 1.00 92.12 204 ARG A N 1
ATOM 1698 C CA . ARG A 1 204 ? 17.066 13.446 10.975 1.00 92.12 204 ARG A CA 1
ATOM 1699 C C . ARG A 1 204 ? 18.560 13.744 11.140 1.00 92.12 204 ARG A C 1
ATOM 1701 O O . ARG A 1 204 ? 18.954 14.349 12.132 1.00 92.12 204 ARG A O 1
ATOM 1708 N N . SER A 1 205 ? 19.373 13.331 10.171 1.00 88.19 205 SER A N 1
ATOM 1709 C CA . SER A 1 205 ? 20.785 13.683 10.030 1.00 88.19 205 SER A CA 1
ATOM 1710 C C . SER A 1 205 ? 21.074 14.158 8.609 1.00 88.19 205 SER A C 1
ATOM 1712 O O . SER A 1 205 ? 20.402 13.749 7.656 1.00 88.19 205 SER A O 1
ATOM 1714 N N . ASN A 1 206 ? 22.088 15.012 8.466 1.00 86.00 206 ASN A N 1
ATOM 1715 C CA . ASN A 1 206 ? 22.531 15.465 7.151 1.00 86.00 206 ASN A CA 1
ATOM 1716 C C . ASN A 1 206 ? 23.080 14.291 6.340 1.00 86.00 206 ASN A C 1
ATOM 1718 O O . ASN A 1 206 ? 22.794 14.177 5.156 1.00 86.00 206 ASN A O 1
ATOM 1722 N N . GLU A 1 207 ? 23.820 13.388 6.983 1.00 86.75 207 GLU A N 1
ATOM 1723 C CA . GLU A 1 207 ? 24.368 12.196 6.346 1.00 86.75 207 GLU A CA 1
ATOM 1724 C C . GLU A 1 207 ? 23.255 11.338 5.733 1.00 86.75 207 GLU A C 1
ATOM 1726 O O . GLU A 1 207 ? 23.342 10.994 4.560 1.00 86.75 207 GLU A O 1
ATOM 1731 N N . GLY A 1 208 ? 22.176 11.058 6.477 1.00 82.25 208 GLY A N 1
ATOM 1732 C CA . GLY A 1 208 ? 21.034 10.301 5.951 1.00 82.25 208 GLY A CA 1
ATOM 1733 C C . GLY A 1 208 ? 20.257 11.047 4.865 1.00 82.25 208 GLY A C 1
ATOM 1734 O O . GLY A 1 208 ? 19.792 10.436 3.900 1.00 82.25 208 GLY A O 1
ATOM 1735 N N . HIS A 1 209 ? 20.149 12.374 4.986 1.00 86.88 209 HIS A N 1
ATOM 1736 C CA . HIS A 1 209 ? 19.527 13.209 3.963 1.00 86.88 209 HIS A CA 1
ATOM 1737 C C . HIS A 1 209 ? 20.289 13.130 2.632 1.00 86.88 209 HIS A C 1
ATOM 1739 O O . HIS A 1 209 ? 19.702 12.776 1.606 1.00 86.88 209 HIS A O 1
ATOM 1745 N N . PHE A 1 210 ? 21.593 13.421 2.657 1.00 82.31 210 PHE A N 1
ATOM 1746 C CA . PHE A 1 210 ? 22.438 13.447 1.464 1.00 82.31 210 PHE A CA 1
ATOM 1747 C C . PHE A 1 210 ? 22.688 12.052 0.891 1.00 82.31 210 PHE A C 1
ATOM 1749 O O . PHE A 1 210 ? 22.739 11.912 -0.324 1.00 82.31 210 PHE A O 1
ATOM 1756 N N . ASP A 1 211 ? 22.732 11.006 1.716 1.00 81.19 211 ASP A N 1
ATOM 1757 C CA . ASP A 1 211 ? 22.734 9.614 1.251 1.00 81.19 211 ASP A CA 1
ATOM 1758 C C . ASP A 1 211 ? 21.502 9.303 0.377 1.00 81.19 211 ASP A C 1
ATOM 1760 O O . ASP A 1 211 ? 21.630 8.752 -0.718 1.00 81.19 211 ASP A O 1
ATOM 1764 N N . GLY A 1 212 ? 20.307 9.736 0.797 1.00 81.19 212 GLY A N 1
ATOM 1765 C CA . GLY A 1 212 ? 19.092 9.628 -0.016 1.00 81.19 212 GLY A CA 1
ATOM 1766 C C . GLY A 1 212 ? 19.138 10.459 -1.306 1.00 81.19 212 GLY A C 1
ATOM 1767 O O . GLY A 1 212 ? 18.755 9.953 -2.360 1.00 81.19 212 GLY A O 1
ATOM 1768 N N . VAL A 1 213 ? 19.627 11.706 -1.244 1.00 81.50 213 VAL A N 1
ATOM 1769 C CA . VAL A 1 213 ? 19.786 12.584 -2.425 1.00 81.50 213 VAL A CA 1
ATOM 1770 C C . VAL A 1 213 ? 20.748 11.961 -3.435 1.00 81.50 213 VAL A C 1
ATOM 1772 O O . VAL A 1 213 ? 20.407 11.822 -4.607 1.00 81.50 213 VAL A O 1
ATOM 1775 N N . ASN A 1 214 ? 21.926 11.540 -2.979 1.00 78.19 214 ASN A N 1
ATOM 1776 C CA . ASN A 1 214 ? 22.951 10.943 -3.828 1.00 78.19 214 ASN A CA 1
ATOM 1777 C C . ASN A 1 214 ? 22.467 9.641 -4.447 1.00 78.19 214 ASN A C 1
ATOM 1779 O O . ASN A 1 214 ? 22.681 9.427 -5.631 1.00 78.19 214 ASN A O 1
ATOM 1783 N N . THR A 1 215 ? 21.772 8.805 -3.670 1.00 81.62 215 THR A N 1
ATOM 1784 C CA . THR A 1 215 ? 21.152 7.586 -4.196 1.00 81.62 215 THR A CA 1
ATOM 1785 C C . THR A 1 215 ? 20.182 7.918 -5.339 1.00 81.62 215 THR A C 1
ATOM 1787 O O . THR A 1 215 ? 20.250 7.299 -6.395 1.00 81.62 215 THR A O 1
ATOM 1790 N N . PHE A 1 216 ? 19.307 8.915 -5.154 1.00 80.12 216 PHE A N 1
ATOM 1791 C CA . PHE A 1 216 ? 18.327 9.304 -6.172 1.00 80.12 216 PHE A CA 1
ATOM 1792 C C . PHE A 1 216 ? 18.980 9.826 -7.451 1.00 80.12 216 PHE A C 1
ATOM 1794 O O . PHE A 1 216 ? 18.524 9.503 -8.544 1.00 80.12 216 PHE A O 1
ATOM 1801 N N . PHE A 1 217 ? 20.037 10.628 -7.321 1.00 75.75 217 PHE A N 1
ATOM 1802 C CA . PHE A 1 217 ? 20.685 11.282 -8.454 1.00 75.75 217 PHE A CA 1
ATOM 1803 C C . PHE A 1 217 ? 21.865 10.515 -9.070 1.00 75.75 217 PHE A C 1
ATOM 1805 O O . PHE A 1 217 ? 22.353 10.942 -10.119 1.00 75.75 217 PHE A O 1
ATOM 1812 N N . ALA A 1 218 ? 22.290 9.392 -8.479 1.00 69.31 218 ALA A N 1
ATOM 1813 C CA . ALA A 1 218 ? 23.461 8.622 -8.911 1.00 69.31 218 ALA A CA 1
ATOM 1814 C C . ALA A 1 218 ? 23.438 8.309 -10.417 1.00 69.31 218 ALA A C 1
ATOM 1816 O O . ALA A 1 218 ? 24.395 8.605 -11.133 1.00 69.31 218 ALA A O 1
ATOM 1817 N N . ASP A 1 219 ? 22.303 7.821 -10.920 1.00 57.53 219 ASP A N 1
ATOM 1818 C CA . ASP A 1 219 ? 22.164 7.425 -12.328 1.00 57.53 219 ASP A CA 1
ATOM 1819 C C . ASP A 1 219 ? 21.691 8.572 -13.238 1.00 57.53 219 ASP A C 1
ATOM 1821 O O . ASP A 1 219 ? 21.790 8.482 -14.462 1.00 57.53 219 ASP A O 1
ATOM 1825 N N . PHE A 1 220 ? 21.274 9.706 -12.660 1.00 55.78 220 PHE A N 1
ATOM 1826 C CA . PHE A 1 220 ? 21.091 10.961 -13.402 1.00 55.78 220 PHE A CA 1
ATOM 1827 C C . PHE A 1 220 ? 22.422 11.674 -13.674 1.00 55.78 220 PHE A C 1
ATOM 1829 O O . PHE A 1 220 ? 22.425 12.791 -14.198 1.00 55.78 220 PHE A O 1
ATOM 1836 N N . ALA A 1 221 ? 23.546 11.021 -13.351 1.00 52.62 221 ALA A N 1
ATOM 1837 C CA . ALA A 1 221 ? 24.893 11.499 -13.609 1.00 52.62 221 ALA A CA 1
ATOM 1838 C C . ALA A 1 221 ? 25.196 12.850 -12.941 1.00 52.62 221 ALA A C 1
ATOM 1840 O O . ALA A 1 221 ? 25.923 13.684 -13.489 1.00 52.62 221 ALA A O 1
ATOM 1841 N N . VAL A 1 222 ? 24.606 13.064 -11.762 1.00 52.66 222 VAL A N 1
ATOM 1842 C CA . VAL A 1 222 ? 24.931 14.182 -10.877 1.00 52.66 222 VAL A CA 1
ATOM 1843 C C . VAL A 1 222 ? 26.043 13.708 -9.940 1.00 52.66 222 VAL A C 1
ATOM 1845 O O . VAL A 1 222 ? 25.895 12.641 -9.339 1.00 52.66 222 VAL A O 1
ATOM 1848 N N . PRO A 1 223 ? 27.150 14.454 -9.787 1.00 51.59 223 PRO A N 1
ATOM 1849 C CA . PRO A 1 223 ? 28.189 14.056 -8.850 1.00 51.59 223 PRO A CA 1
ATOM 1850 C C . PRO A 1 223 ? 27.641 14.050 -7.409 1.00 51.59 223 PRO A C 1
ATOM 1852 O O . PRO A 1 223 ? 26.771 14.864 -7.078 1.00 51.59 223 PRO A O 1
ATOM 1855 N N . PRO A 1 224 ? 28.109 13.133 -6.545 1.00 58.53 224 PRO A N 1
ATOM 1856 C CA . PRO A 1 224 ? 27.596 12.997 -5.186 1.00 58.53 224 PRO A CA 1
ATOM 1857 C C . PRO A 1 224 ? 27.871 14.255 -4.348 1.00 58.53 224 PRO A C 1
ATOM 1859 O O . PRO A 1 224 ? 28.928 14.879 -4.455 1.00 58.53 224 PRO A O 1
ATOM 1862 N N . ALA A 1 225 ? 26.920 14.610 -3.484 1.00 58.38 225 ALA A N 1
ATOM 1863 C CA . ALA A 1 225 ? 27.033 15.682 -2.503 1.00 58.38 225 ALA A CA 1
ATOM 1864 C C . ALA A 1 225 ? 27.456 15.145 -1.123 1.00 58.38 225 ALA A C 1
ATOM 1866 O O . ALA A 1 225 ? 26.966 14.117 -0.659 1.00 58.38 225 ALA A O 1
ATOM 1867 N N . ASP A 1 226 ? 28.351 15.840 -0.426 1.00 68.12 226 ASP A N 1
ATOM 1868 C CA . ASP A 1 226 ? 28.739 15.498 0.941 1.00 68.12 226 ASP A CA 1
ATOM 1869 C C . ASP A 1 226 ? 27.687 15.931 1.981 1.00 68.12 226 ASP A C 1
ATOM 1871 O O . ASP A 1 226 ? 26.709 16.609 1.675 1.00 68.12 226 ASP A O 1
ATOM 1875 N N . ALA A 1 227 ? 27.909 15.591 3.254 1.00 65.69 227 ALA A N 1
ATOM 1876 C CA . ALA A 1 227 ? 26.995 15.926 4.353 1.00 65.69 227 ALA A CA 1
ATOM 1877 C C . ALA A 1 227 ? 26.828 17.443 4.627 1.00 65.69 227 ALA A C 1
ATOM 1879 O O . ALA A 1 227 ? 26.033 17.840 5.480 1.00 65.69 227 ALA A O 1
ATOM 1880 N N . LYS A 1 228 ? 27.588 18.308 3.945 1.00 67.38 228 LYS A N 1
ATOM 1881 C CA . LYS A 1 228 ? 27.447 19.772 3.974 1.00 67.38 228 LYS A CA 1
ATOM 1882 C C . LYS A 1 228 ? 26.793 20.309 2.694 1.00 67.38 228 LYS A C 1
ATOM 1884 O O . LYS A 1 228 ? 26.701 21.523 2.542 1.00 67.38 228 LYS A O 1
ATOM 1889 N N . GLY A 1 229 ? 26.359 19.426 1.793 1.00 59.44 229 GLY A N 1
ATOM 1890 C CA . GLY A 1 229 ? 25.777 19.757 0.496 1.00 59.44 229 GLY A CA 1
ATOM 1891 C C . GLY A 1 229 ? 26.788 20.159 -0.571 1.00 59.44 229 GLY A C 1
ATOM 1892 O O . GLY A 1 229 ? 26.388 20.749 -1.570 1.00 59.44 229 GLY A O 1
ATOM 1893 N N . ARG A 1 230 ? 28.082 19.874 -0.377 1.00 62.62 230 ARG A N 1
ATOM 1894 C CA . ARG A 1 230 ? 29.133 20.190 -1.357 1.00 62.62 230 ARG A CA 1
ATOM 1895 C C . ARG A 1 230 ? 29.255 19.060 -2.366 1.00 62.62 230 ARG A C 1
ATOM 1897 O O . ARG A 1 230 ? 29.376 17.911 -1.955 1.00 62.62 230 ARG A O 1
ATOM 1904 N N . ILE A 1 231 ? 29.256 19.372 -3.656 1.00 59.41 231 ILE A N 1
ATOM 1905 C CA . ILE A 1 231 ? 29.317 18.369 -4.725 1.00 59.41 231 ILE A CA 1
ATOM 1906 C C . ILE A 1 231 ? 30.782 18.020 -5.035 1.00 59.41 231 ILE A C 1
ATOM 1908 O O . ILE A 1 231 ? 31.635 18.902 -5.136 1.00 59.41 231 ILE A O 1
ATOM 1912 N N . GLU A 1 232 ? 31.095 16.731 -5.179 1.00 52.88 232 GLU A N 1
ATOM 1913 C CA . GLU A 1 232 ? 32.436 16.279 -5.567 1.00 52.88 232 GLU A CA 1
ATOM 1914 C C . GLU A 1 232 ? 32.812 16.819 -6.963 1.00 52.88 232 GLU A C 1
ATOM 1916 O O . GLU A 1 232 ? 32.086 16.617 -7.935 1.00 52.88 232 GLU A O 1
ATOM 1921 N N . GLY A 1 233 ? 33.945 17.527 -7.064 1.00 54.03 233 GLY A N 1
ATOM 1922 C CA . GLY A 1 233 ? 34.416 18.147 -8.313 1.00 54.03 233 GLY A CA 1
ATOM 1923 C C . GLY A 1 233 ? 33.882 19.558 -8.601 1.00 54.03 233 GLY A C 1
ATOM 1924 O O . GLY A 1 233 ? 34.153 20.089 -9.675 1.00 54.03 233 GLY A O 1
ATOM 1925 N N . GLU A 1 234 ? 33.151 20.181 -7.669 1.00 49.44 234 GLU A N 1
ATOM 1926 C CA . GLU A 1 234 ? 32.694 21.573 -7.784 1.00 49.44 234 GLU A CA 1
ATOM 1927 C C . GLU A 1 234 ? 33.865 22.554 -7.531 1.00 49.44 234 GLU A C 1
ATOM 1929 O O . GLU A 1 234 ? 34.051 23.066 -6.428 1.00 49.44 234 GLU A O 1
ATOM 1934 N N . GLU A 1 235 ? 34.671 22.812 -8.567 1.00 47.16 235 GLU A N 1
ATOM 1935 C CA . GLU A 1 235 ? 35.549 23.989 -8.668 1.00 47.16 235 GLU A CA 1
ATOM 1936 C C . GLU A 1 235 ? 34.942 24.979 -9.687 1.00 47.16 235 GLU A C 1
ATOM 1938 O O . GLU A 1 235 ? 34.453 24.589 -10.748 1.00 47.16 235 GLU A O 1
ATOM 1943 N N . ASP A 1 236 ? 34.913 26.272 -9.350 1.00 47.06 236 ASP A N 1
ATOM 1944 C CA . ASP A 1 236 ? 34.533 27.381 -10.247 1.00 47.06 236 ASP A CA 1
ATOM 1945 C C . ASP A 1 236 ? 33.143 27.310 -10.918 1.00 47.06 236 ASP A C 1
ATOM 1947 O O . ASP A 1 236 ? 32.933 27.809 -12.025 1.00 47.06 236 ASP A O 1
ATOM 1951 N N . GLY A 1 237 ? 32.145 26.734 -10.239 1.00 43.88 237 GLY A N 1
ATOM 1952 C CA . GLY A 1 237 ? 30.759 26.718 -10.729 1.00 43.88 237 GLY A CA 1
ATOM 1953 C C . GLY A 1 237 ? 30.528 25.802 -11.937 1.00 43.88 237 GLY A C 1
ATOM 1954 O O . GLY A 1 237 ? 29.472 25.876 -12.570 1.00 43.88 237 GLY A O 1
ATOM 1955 N N . PHE A 1 238 ? 31.490 24.931 -12.252 1.00 40.66 238 PHE A N 1
ATOM 1956 C CA . PHE A 1 238 ? 31.333 23.862 -13.228 1.00 40.66 238 PHE A CA 1
ATOM 1957 C C . PHE A 1 238 ? 30.762 22.609 -12.546 1.00 40.66 238 PHE A C 1
ATOM 1959 O O . PHE A 1 238 ? 31.270 22.153 -11.525 1.00 40.66 238 PHE A O 1
ATOM 1966 N N . ARG A 1 239 ? 29.691 22.045 -13.115 1.00 49.91 239 ARG A N 1
ATOM 1967 C CA . ARG A 1 239 ? 29.106 20.764 -12.696 1.00 49.91 239 ARG A CA 1
ATOM 1968 C C . ARG A 1 239 ? 29.172 19.810 -13.878 1.00 49.91 239 ARG A C 1
ATOM 1970 O O . ARG A 1 239 ? 28.452 20.014 -14.852 1.00 49.91 239 ARG A O 1
ATOM 1977 N N . ALA A 1 240 ? 30.027 18.795 -13.799 1.00 42.78 240 ALA A N 1
ATOM 1978 C CA . ALA A 1 240 ? 30.050 17.729 -14.793 1.00 42.78 240 ALA A CA 1
ATOM 1979 C C . ALA A 1 240 ? 28.738 16.942 -14.686 1.00 42.78 240 ALA A C 1
ATOM 1981 O O . ALA A 1 240 ? 28.447 16.367 -13.639 1.00 42.78 240 ALA A O 1
ATOM 1982 N N . SER A 1 241 ? 27.939 16.933 -15.748 1.00 46.06 241 SER A N 1
ATOM 1983 C CA . SER A 1 241 ? 26.751 16.083 -15.829 1.00 46.06 241 SER A CA 1
ATOM 1984 C C . SER A 1 241 ? 27.109 14.931 -16.748 1.00 46.06 241 SER A C 1
ATOM 1986 O O . SER A 1 241 ? 27.083 15.061 -17.969 1.00 46.06 241 SER A O 1
ATOM 1988 N N . THR A 1 242 ? 27.510 13.803 -16.169 1.00 46.28 242 THR A N 1
ATOM 1989 C CA . THR A 1 242 ? 28.202 12.732 -16.907 1.00 46.28 242 THR A CA 1
ATOM 1990 C C . THR A 1 242 ? 27.351 12.176 -18.058 1.00 46.28 242 THR A C 1
ATOM 1992 O O . THR A 1 242 ? 27.898 11.748 -19.066 1.00 46.28 242 THR A O 1
ATOM 1995 N N . HIS A 1 243 ? 26.016 12.237 -17.973 1.00 38.72 243 HIS A N 1
ATOM 1996 C CA . HIS A 1 243 ? 25.117 11.818 -19.051 1.00 38.72 243 HIS A CA 1
ATOM 1997 C C . HIS A 1 243 ? 25.157 12.779 -20.245 1.00 38.72 243 HIS A C 1
ATOM 1999 O O . HIS A 1 243 ? 25.325 12.339 -21.380 1.00 38.72 243 HIS A O 1
ATOM 2005 N N . TYR A 1 244 ? 25.058 14.088 -20.007 1.00 42.06 244 TYR A N 1
ATOM 2006 C CA . TYR A 1 244 ? 25.139 15.078 -21.078 1.00 42.06 244 TYR A CA 1
ATOM 2007 C C . TYR A 1 244 ? 26.565 15.175 -21.625 1.00 42.06 244 TYR A C 1
ATOM 2009 O O . TYR A 1 244 ? 26.739 15.205 -22.834 1.00 42.06 244 TYR A O 1
ATOM 2017 N N . ASP A 1 245 ? 27.593 15.083 -20.786 1.00 43.78 245 ASP A N 1
ATOM 2018 C CA . ASP A 1 245 ? 28.988 15.134 -21.235 1.00 43.78 245 ASP A CA 1
ATOM 2019 C C . ASP A 1 245 ? 29.415 13.881 -22.032 1.00 43.78 245 ASP A C 1
ATOM 2021 O O . ASP A 1 245 ? 30.342 13.952 -22.835 1.00 43.78 245 ASP A O 1
ATOM 2025 N N . LEU A 1 246 ? 28.723 12.739 -21.879 1.00 41.72 246 LEU A N 1
ATOM 2026 C CA . LEU A 1 246 ? 28.955 11.517 -22.669 1.00 41.72 246 LEU A CA 1
ATOM 2027 C C . LEU A 1 246 ? 28.044 11.390 -23.901 1.00 41.72 246 LEU A C 1
ATOM 2029 O O . LEU A 1 246 ? 28.464 10.814 -24.912 1.00 41.72 246 LEU A O 1
ATOM 2033 N N . ALA A 1 247 ? 26.804 11.885 -23.823 1.00 39.38 247 ALA A N 1
ATOM 2034 C CA . ALA A 1 247 ? 25.814 11.783 -24.894 1.00 39.38 247 ALA A CA 1
ATOM 2035 C C . ALA A 1 247 ? 25.866 12.971 -25.867 1.00 39.38 247 ALA A C 1
ATOM 2037 O O . ALA A 1 247 ? 25.805 12.754 -27.076 1.00 39.38 247 ALA A O 1
ATOM 2038 N N . LEU A 1 248 ? 26.043 14.206 -25.378 1.00 48.22 248 LEU A N 1
ATOM 2039 C CA . LEU A 1 248 ? 26.105 15.409 -26.221 1.00 48.22 248 LEU A CA 1
ATOM 2040 C C . LEU A 1 248 ? 27.213 15.362 -27.282 1.00 48.22 248 LEU A C 1
ATOM 2042 O O . LEU A 1 248 ? 26.921 15.768 -28.404 1.00 48.22 248 LEU A O 1
ATOM 2046 N N . PRO A 1 249 ? 28.432 14.837 -27.025 1.00 49.44 249 PRO A N 1
ATOM 2047 C CA . PRO A 1 249 ? 29.469 14.779 -28.058 1.00 49.44 249 PRO A CA 1
ATOM 2048 C C . PRO A 1 249 ? 29.147 13.815 -29.205 1.00 49.44 249 PRO A C 1
ATOM 2050 O O . PRO A 1 249 ? 29.807 13.853 -30.239 1.00 49.44 249 PRO A O 1
ATOM 2053 N N . LYS A 1 250 ? 28.187 12.902 -29.007 1.00 48.44 250 LYS A N 1
ATOM 2054 C CA . LYS A 1 250 ? 27.817 11.865 -29.981 1.00 48.44 250 LYS A CA 1
ATOM 2055 C C . LYS A 1 250 ? 26.541 12.193 -30.751 1.00 48.44 250 LYS A C 1
ATOM 2057 O O . LYS A 1 250 ? 26.192 11.448 -31.664 1.00 48.44 250 LYS A O 1
ATOM 2062 N N . ILE A 1 251 ? 25.841 13.261 -30.379 1.00 49.88 251 ILE A N 1
ATOM 2063 C CA . ILE A 1 251 ? 24.612 13.694 -31.038 1.00 49.88 251 ILE A CA 1
ATOM 2064 C C . ILE A 1 251 ? 24.969 14.813 -32.016 1.00 49.88 251 ILE A C 1
ATOM 2066 O O . ILE A 1 251 ? 25.466 15.866 -31.621 1.00 49.88 251 ILE A O 1
ATOM 2070 N N . ASP A 1 252 ? 24.705 14.576 -33.299 1.00 57.00 252 ASP A N 1
ATOM 2071 C CA . ASP A 1 252 ? 24.823 15.585 -34.351 1.00 57.00 252 ASP A CA 1
ATOM 2072 C C . ASP A 1 252 ? 23.598 16.507 -34.303 1.00 57.00 252 ASP A C 1
ATOM 2074 O O . ASP A 1 252 ? 22.581 16.310 -34.978 1.00 57.00 252 ASP A O 1
ATOM 2078 N N . TRP A 1 253 ? 23.671 17.489 -33.411 1.00 56.78 253 TRP A N 1
ATOM 2079 C CA . TRP A 1 253 ? 22.601 18.454 -33.207 1.00 56.78 253 TRP A CA 1
ATOM 2080 C C . TRP A 1 253 ? 22.361 19.333 -34.442 1.00 56.78 253 TRP A C 1
ATOM 2082 O O . TRP A 1 253 ? 21.218 19.716 -34.700 1.00 56.78 253 TRP A O 1
ATOM 2092 N N . ASP A 1 254 ? 23.388 19.576 -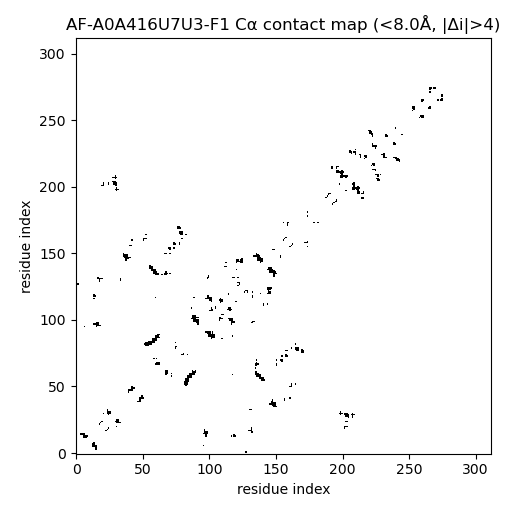35.256 1.00 54.06 254 ASP A N 1
ATOM 2093 C CA . ASP A 1 254 ? 23.278 20.338 -36.502 1.00 54.06 254 ASP A CA 1
ATOM 2094 C C . ASP A 1 254 ? 22.397 19.591 -37.516 1.00 54.06 254 ASP A C 1
ATOM 2096 O O . ASP A 1 254 ? 21.533 20.192 -38.167 1.00 54.06 254 ASP A O 1
ATOM 2100 N N . ALA A 1 255 ? 22.526 18.261 -37.587 1.00 58.47 255 ALA A N 1
ATOM 2101 C CA . ALA A 1 255 ? 21.646 17.414 -38.389 1.00 58.47 255 ALA A CA 1
ATOM 2102 C C . ALA A 1 255 ? 20.196 17.398 -37.871 1.00 58.47 255 ALA A C 1
ATOM 2104 O O . ALA A 1 255 ? 19.251 17.380 -38.667 1.00 58.47 255 ALA A O 1
ATOM 2105 N N . GLN A 1 256 ? 20.002 17.416 -36.549 1.00 49.62 256 GLN A N 1
ATOM 2106 C CA . GLN A 1 256 ? 18.674 17.319 -35.938 1.00 49.62 256 GLN A CA 1
ATOM 2107 C C . GLN A 1 256 ? 17.878 18.627 -36.023 1.00 49.62 256 GLN A C 1
ATOM 2109 O O . GLN A 1 256 ? 16.674 18.600 -36.288 1.00 49.62 256 GLN A O 1
ATOM 2114 N N . TRP A 1 257 ? 18.537 19.769 -35.838 1.00 56.81 257 TRP A N 1
ATOM 2115 C CA . TRP A 1 257 ? 17.880 21.077 -35.774 1.00 56.81 257 TRP A CA 1
ATOM 2116 C C . TRP A 1 257 ? 17.999 21.884 -37.071 1.00 56.81 257 TRP A C 1
ATOM 2118 O O . TRP A 1 257 ? 17.323 22.902 -37.217 1.00 56.81 257 TRP A O 1
ATOM 2128 N N . LYS A 1 258 ? 18.795 21.410 -38.043 1.00 59.28 258 LYS A N 1
ATOM 2129 C CA . LYS A 1 258 ? 19.053 22.061 -39.344 1.00 59.28 258 LYS A CA 1
ATOM 2130 C C . LYS A 1 258 ? 19.598 23.493 -39.234 1.00 59.28 258 LYS A C 1
ATOM 2132 O O . LYS A 1 258 ? 19.524 24.257 -40.196 1.00 59.28 258 LYS A O 1
ATOM 2137 N N . VAL A 1 259 ? 20.144 23.846 -38.074 1.00 51.00 259 VAL A N 1
ATOM 2138 C CA . VAL A 1 259 ? 20.850 25.094 -37.768 1.00 51.00 259 VAL A CA 1
ATOM 2139 C C . VAL A 1 259 ? 22.068 24.741 -36.921 1.00 51.00 259 VAL A C 1
ATOM 2141 O O . VAL A 1 259 ? 22.024 23.763 -36.178 1.00 51.00 259 VAL A O 1
ATOM 2144 N N . SER A 1 260 ? 23.154 25.505 -37.054 1.00 54.16 260 SER A N 1
ATOM 2145 C CA . SER A 1 260 ? 24.387 25.228 -36.312 1.00 54.16 260 SER A CA 1
ATOM 2146 C C . SER A 1 260 ? 24.163 25.378 -34.806 1.00 54.16 260 SER A C 1
ATOM 2148 O O . SER A 1 260 ? 23.519 26.319 -34.348 1.00 54.16 260 SER A O 1
ATOM 2150 N N . THR A 1 261 ? 24.703 24.450 -34.031 1.00 53.38 261 THR A N 1
ATOM 2151 C CA . THR A 1 261 ? 24.625 24.411 -32.566 1.00 53.38 261 THR A CA 1
ATOM 2152 C C . THR A 1 261 ? 25.943 24.791 -31.899 1.00 53.38 261 THR A C 1
ATOM 2154 O O . THR A 1 261 ? 26.075 24.727 -30.674 1.00 53.38 261 THR A O 1
ATOM 2157 N N . GLU A 1 262 ? 26.922 25.254 -32.683 1.00 51.28 262 GLU A N 1
ATOM 2158 C CA . GLU A 1 262 ? 28.182 25.752 -32.149 1.00 51.28 262 GLU A CA 1
ATOM 2159 C C . GLU A 1 262 ? 27.958 26.962 -31.231 1.00 51.28 262 GLU A C 1
ATOM 2161 O O . GLU A 1 262 ? 27.199 27.891 -31.523 1.00 51.28 262 GLU A O 1
ATOM 2166 N N . ARG A 1 263 ? 28.684 26.988 -30.108 1.00 41.84 263 ARG A N 1
ATOM 2167 C CA . ARG A 1 263 ? 28.569 28.027 -29.070 1.00 41.84 263 ARG A CA 1
ATOM 2168 C C . ARG A 1 263 ? 28.744 29.452 -29.615 1.00 41.84 263 ARG A C 1
ATOM 2170 O O . ARG A 1 263 ? 28.113 30.376 -29.109 1.00 41.84 263 ARG A O 1
ATOM 2177 N N . ALA A 1 264 ? 29.574 29.631 -30.645 1.00 46.47 264 ALA A N 1
ATOM 2178 C CA . ALA A 1 264 ? 29.783 30.920 -31.306 1.00 46.47 264 ALA A CA 1
ATOM 2179 C C . ALA A 1 264 ? 28.540 31.400 -32.083 1.00 46.47 264 ALA A C 1
ATOM 2181 O O . ALA A 1 264 ? 28.274 32.601 -32.139 1.00 46.47 264 ALA A O 1
ATOM 2182 N N . TYR A 1 265 ? 27.752 30.474 -32.632 1.00 48.25 265 TYR A N 1
ATOM 2183 C CA . TYR A 1 265 ? 26.511 30.758 -33.351 1.00 48.25 265 TYR A CA 1
ATOM 2184 C C . TYR A 1 265 ? 25.359 31.075 -32.382 1.00 48.25 265 TYR A C 1
ATOM 2186 O O . TYR A 1 265 ? 24.690 32.092 -32.531 1.00 48.25 265 TYR A O 1
ATOM 2194 N N . LEU A 1 266 ? 25.198 30.284 -31.314 1.00 47.56 266 LEU A N 1
ATOM 2195 C CA . LEU A 1 266 ? 24.127 30.473 -30.318 1.00 47.56 266 LEU A CA 1
ATOM 2196 C C . LEU A 1 266 ? 24.296 31.724 -29.434 1.00 47.56 266 LEU A C 1
ATOM 2198 O O . LEU A 1 266 ? 23.325 32.207 -28.855 1.00 47.56 266 LEU A O 1
ATOM 2202 N N . SER A 1 267 ? 25.521 32.243 -29.305 1.00 44.38 267 SER A N 1
ATOM 2203 C CA . SER A 1 267 ? 25.849 33.375 -28.426 1.00 44.38 267 SER A CA 1
ATOM 2204 C C . SER A 1 267 ? 25.982 34.724 -29.148 1.00 44.38 267 SER A C 1
ATOM 2206 O O . SER A 1 267 ? 26.179 35.734 -28.472 1.00 44.38 267 SER A O 1
ATOM 2208 N N . SER A 1 268 ? 25.938 34.764 -30.485 1.00 44.97 268 SER A N 1
ATOM 2209 C CA . SER A 1 268 ? 26.214 35.985 -31.264 1.00 44.97 268 SER A CA 1
ATOM 2210 C C . SER A 1 268 ? 24.967 36.734 -31.741 1.00 44.97 268 SER A C 1
ATOM 2212 O O . SER A 1 268 ? 25.072 37.922 -32.046 1.00 44.97 268 SER A O 1
ATOM 2214 N N . ASP A 1 269 ? 23.793 36.094 -31.742 1.00 48.44 269 ASP A N 1
ATOM 2215 C CA . ASP A 1 269 ? 22.512 36.730 -32.066 1.00 48.44 269 ASP A CA 1
ATOM 2216 C C . ASP A 1 269 ? 21.627 36.874 -30.807 1.00 48.44 269 ASP A C 1
ATOM 2218 O O . ASP A 1 269 ? 21.049 35.891 -30.334 1.00 48.44 269 ASP A O 1
ATOM 2222 N N . PRO A 1 270 ? 21.477 38.090 -30.249 1.00 51.19 270 PRO A N 1
ATOM 2223 C CA . PRO A 1 270 ? 20.665 38.335 -29.055 1.00 51.19 270 PRO A CA 1
ATOM 2224 C C . PRO A 1 270 ? 19.152 38.195 -29.295 1.00 51.19 270 PRO A C 1
ATOM 2226 O O . PRO A 1 270 ? 18.375 38.304 -28.348 1.00 51.19 270 PRO A O 1
ATOM 2229 N N . THR A 1 271 ? 18.715 37.972 -30.539 1.00 49.00 271 THR A N 1
ATOM 2230 C CA . THR A 1 271 ? 17.310 37.712 -30.888 1.00 49.00 271 THR A CA 1
ATOM 2231 C C . THR A 1 271 ? 16.981 36.219 -30.983 1.00 49.00 271 THR A C 1
ATOM 2233 O O . THR A 1 271 ? 15.818 35.856 -31.173 1.00 49.00 271 THR A O 1
ATOM 2236 N N . HIS A 1 272 ? 17.977 35.340 -30.805 1.00 49.09 272 HIS A N 1
ATOM 2237 C CA . HIS A 1 272 ? 17.786 33.897 -30.876 1.00 49.09 272 HIS A CA 1
ATOM 2238 C C . HIS A 1 272 ? 16.878 33.408 -29.725 1.00 49.09 272 HIS A C 1
ATOM 2240 O O . HIS A 1 272 ? 17.147 33.713 -28.562 1.00 49.09 272 HIS A O 1
ATOM 2246 N N . PRO A 1 273 ? 15.832 32.599 -29.988 1.00 45.84 273 PRO A N 1
ATOM 2247 C CA . PRO A 1 273 ? 14.821 32.221 -28.986 1.00 45.84 273 PRO A CA 1
ATOM 2248 C C . PRO A 1 273 ? 15.353 31.369 -27.818 1.00 45.84 273 PRO A C 1
ATOM 2250 O O . PRO A 1 273 ? 14.633 31.129 -26.853 1.00 45.84 273 PRO A O 1
ATOM 2253 N N . ILE A 1 274 ? 16.609 30.919 -27.900 1.00 40.84 274 ILE A N 1
ATOM 2254 C CA . ILE A 1 274 ? 17.315 30.118 -26.885 1.00 40.84 274 ILE A CA 1
ATOM 2255 C C . ILE A 1 274 ? 18.401 30.957 -26.169 1.00 40.84 274 ILE A C 1
ATOM 2257 O O . ILE A 1 274 ? 19.129 30.443 -25.326 1.00 40.84 274 ILE A O 1
ATOM 2261 N N . TYR A 1 275 ? 18.529 32.259 -26.459 1.00 39.44 275 TYR A N 1
ATOM 2262 C CA . TYR A 1 275 ? 19.485 33.125 -25.764 1.00 39.44 275 TYR A CA 1
ATOM 2263 C C . TYR A 1 275 ? 19.123 33.251 -24.274 1.00 39.44 275 TYR A C 1
ATOM 2265 O O . TYR A 1 275 ? 18.240 34.011 -23.871 1.00 39.44 275 TYR A O 1
ATOM 2273 N N . LEU A 1 276 ? 19.824 32.490 -23.432 1.00 40.41 276 LEU A N 1
ATOM 2274 C CA . LEU A 1 276 ? 19.701 32.524 -21.978 1.00 40.41 276 LEU A CA 1
ATOM 2275 C C . LEU A 1 276 ? 20.721 33.521 -21.416 1.00 40.41 276 LEU A C 1
ATOM 2277 O O . LEU A 1 276 ? 21.770 33.143 -20.904 1.00 40.41 276 LEU A O 1
ATOM 2281 N N . GLY A 1 277 ? 20.400 34.817 -21.489 1.00 38.44 277 GLY A N 1
ATOM 2282 C CA . GLY A 1 277 ? 21.244 35.895 -20.943 1.00 38.44 277 GLY A CA 1
ATOM 2283 C C . GLY A 1 277 ? 21.464 35.832 -19.423 1.00 38.44 277 GLY A C 1
ATOM 2284 O O . GLY A 1 277 ? 22.319 36.529 -18.895 1.00 38.44 277 GLY A O 1
ATOM 2285 N N . ASN A 1 278 ? 20.707 34.985 -18.726 1.00 37.03 278 ASN A N 1
ATOM 2286 C CA . ASN A 1 278 ? 20.928 34.581 -17.346 1.00 37.03 278 ASN A CA 1
ATOM 2287 C C . ASN A 1 278 ? 20.465 33.128 -17.228 1.00 37.03 278 ASN A C 1
ATOM 2289 O O . ASN A 1 278 ? 19.259 32.876 -17.163 1.00 37.03 278 ASN A O 1
ATOM 2293 N N . ASN A 1 279 ? 21.401 32.176 -17.187 1.00 31.81 279 ASN A N 1
ATOM 2294 C CA . ASN A 1 279 ? 21.112 30.826 -16.708 1.00 31.81 279 ASN A CA 1
ATOM 2295 C C . ASN A 1 279 ? 20.632 30.953 -15.259 1.00 31.81 279 ASN A C 1
ATOM 2297 O O . ASN A 1 279 ? 21.434 31.079 -14.333 1.00 31.81 279 ASN A O 1
ATOM 2301 N N . ARG A 1 280 ? 19.310 31.002 -15.070 1.00 29.30 280 ARG A N 1
ATOM 2302 C CA . ARG A 1 280 ? 18.673 31.039 -13.756 1.00 29.30 280 ARG A CA 1
ATOM 2303 C C . ARG A 1 280 ? 18.997 29.735 -13.033 1.00 29.30 280 ARG A C 1
ATOM 2305 O O . ARG A 1 280 ? 18.312 28.734 -13.192 1.00 29.30 280 ARG A O 1
ATOM 2312 N N . ARG A 1 281 ? 20.095 29.769 -12.280 1.00 33.66 281 ARG A N 1
ATOM 2313 C CA . ARG A 1 281 ? 20.127 29.489 -10.845 1.00 33.66 281 ARG A CA 1
ATOM 2314 C C . ARG A 1 281 ? 18.875 28.763 -10.338 1.00 33.66 281 ARG A C 1
ATOM 2316 O O . ARG A 1 281 ? 17.838 29.387 -10.133 1.00 33.66 281 ARG A O 1
ATOM 2323 N N . PHE A 1 282 ? 19.045 27.493 -9.982 1.00 29.61 282 PHE A N 1
ATOM 2324 C CA . PHE A 1 282 ? 18.484 26.970 -8.736 1.00 29.61 282 PHE A CA 1
ATOM 2325 C C . PHE A 1 282 ? 19.236 27.613 -7.553 1.00 29.61 282 PHE A C 1
ATOM 2327 O O . PHE A 1 282 ? 19.876 26.925 -6.763 1.00 29.61 282 PHE A O 1
ATOM 2334 N N . ASP A 1 283 ? 19.203 28.946 -7.460 1.00 31.03 283 ASP A N 1
ATOM 2335 C CA . ASP A 1 283 ? 19.426 29.605 -6.179 1.00 31.03 283 ASP A CA 1
ATOM 2336 C C . ASP A 1 283 ? 18.154 29.318 -5.401 1.00 31.03 283 ASP A C 1
ATOM 2338 O O . ASP A 1 283 ? 17.095 29.891 -5.663 1.00 31.03 283 ASP A O 1
ATOM 2342 N N . ILE A 1 284 ? 18.253 28.354 -4.497 1.00 31.22 284 ILE A N 1
ATOM 2343 C CA . ILE A 1 284 ? 17.276 28.184 -3.440 1.00 31.22 284 ILE A CA 1
ATOM 2344 C C . ILE A 1 284 ? 17.425 29.433 -2.571 1.00 31.22 284 ILE A C 1
ATOM 2346 O O . ILE A 1 284 ? 18.330 29.521 -1.743 1.00 31.22 284 ILE A O 1
ATOM 2350 N N . ASP A 1 285 ? 16.590 30.434 -2.837 1.00 29.19 285 ASP A N 1
ATOM 2351 C CA . ASP A 1 285 ? 16.420 31.582 -1.960 1.00 29.19 285 ASP A CA 1
ATOM 2352 C C . ASP A 1 285 ? 15.951 31.046 -0.591 1.00 29.19 285 ASP A C 1
ATOM 2354 O O . ASP A 1 285 ? 14.909 30.382 -0.517 1.00 29.19 285 ASP A O 1
ATOM 2358 N N . PRO A 1 286 ? 16.704 31.271 0.504 1.00 36.00 286 PRO A N 1
ATOM 2359 C CA . PRO A 1 286 ? 16.345 30.766 1.827 1.00 36.00 286 PRO A CA 1
ATOM 2360 C C . PRO A 1 286 ? 15.029 31.353 2.372 1.00 36.00 286 PRO A C 1
ATOM 2362 O O . PRO A 1 286 ? 14.550 30.892 3.406 1.00 36.00 286 PRO A O 1
ATOM 2365 N N . THR A 1 287 ? 14.407 32.315 1.683 1.00 33.62 287 THR A N 1
ATOM 2366 C CA . THR A 1 287 ? 13.095 32.880 2.039 1.00 33.62 287 THR A CA 1
ATOM 2367 C C . THR A 1 287 ? 11.893 32.037 1.591 1.00 33.62 287 THR A C 1
ATOM 2369 O O . THR A 1 287 ? 10.758 32.373 1.929 1.00 33.62 287 THR A O 1
ATOM 2372 N N . TRP A 1 288 ? 12.086 30.894 0.915 1.00 28.39 288 TRP A N 1
ATOM 2373 C CA . TRP A 1 288 ? 10.968 29.991 0.581 1.00 28.39 288 TRP A CA 1
ATOM 2374 C C . TRP A 1 288 ? 10.242 29.386 1.792 1.00 28.39 288 TRP A C 1
ATOM 2376 O O . TRP A 1 288 ? 9.119 28.911 1.637 1.00 28.39 288 TRP A O 1
ATOM 2386 N N . TYR A 1 289 ? 10.821 29.448 2.994 1.00 35.97 289 TYR A N 1
ATOM 2387 C CA . TYR A 1 289 ? 10.113 29.090 4.227 1.00 35.97 289 TYR A CA 1
ATOM 2388 C C . TYR A 1 289 ? 9.095 30.153 4.693 1.00 35.97 289 TYR A C 1
ATOM 2390 O O . TYR A 1 289 ? 8.236 29.820 5.506 1.00 35.97 289 TYR A O 1
ATOM 2398 N N . ASP A 1 290 ? 9.129 31.378 4.149 1.00 36.50 290 ASP A N 1
ATOM 2399 C CA . ASP A 1 290 ? 8.281 32.504 4.579 1.00 36.50 290 ASP A CA 1
ATOM 2400 C C . ASP A 1 290 ? 7.175 32.897 3.577 1.00 36.50 290 ASP A C 1
ATOM 2402 O O . ASP A 1 290 ? 6.391 33.812 3.842 1.00 36.50 290 ASP A O 1
ATOM 2406 N N . LEU A 1 291 ? 7.017 32.184 2.454 1.00 29.06 291 LEU A N 1
ATOM 2407 C CA . LEU A 1 291 ? 5.837 32.343 1.594 1.00 29.06 291 LEU A CA 1
ATOM 2408 C C . LEU A 1 291 ? 4.686 31.484 2.111 1.00 29.06 291 LEU A C 1
ATOM 2410 O O . LEU A 1 291 ? 4.385 30.395 1.621 1.00 29.06 291 LEU A O 1
ATOM 2414 N N . GLY A 1 292 ? 4.037 32.038 3.133 1.00 30.28 292 GLY A N 1
ATOM 2415 C CA . GLY A 1 292 ? 2.710 31.648 3.557 1.00 30.28 292 GLY A CA 1
ATOM 2416 C C . GLY A 1 292 ? 1.736 31.597 2.383 1.00 30.28 292 GLY A C 1
ATOM 2417 O O . GLY A 1 292 ? 1.793 32.375 1.431 1.00 30.28 292 GLY A O 1
ATOM 2418 N N . ALA A 1 293 ? 0.805 30.660 2.497 1.00 29.86 293 ALA A N 1
ATOM 2419 C CA . ALA A 1 293 ? -0.427 30.669 1.748 1.00 29.86 293 ALA A CA 1
ATOM 2420 C C . ALA A 1 293 ? -1.087 32.056 1.830 1.00 29.86 293 ALA A C 1
ATOM 2422 O O . ALA A 1 293 ? -1.644 32.426 2.865 1.00 29.86 293 ALA A O 1
ATOM 2423 N N . GLU A 1 294 ? -1.112 32.797 0.723 1.00 28.92 294 GLU A N 1
ATOM 2424 C CA . GLU A 1 294 ? -2.244 33.682 0.495 1.00 28.92 294 GLU A CA 1
ATOM 2425 C C . GLU A 1 294 ? -3.446 32.792 0.180 1.00 28.92 294 GLU A C 1
ATOM 2427 O O . GLU A 1 294 ? -3.554 32.143 -0.861 1.00 28.92 294 GLU A O 1
ATOM 2432 N N . SER A 1 295 ? -4.323 32.715 1.174 1.00 30.36 295 SER A N 1
ATOM 2433 C CA . SER A 1 295 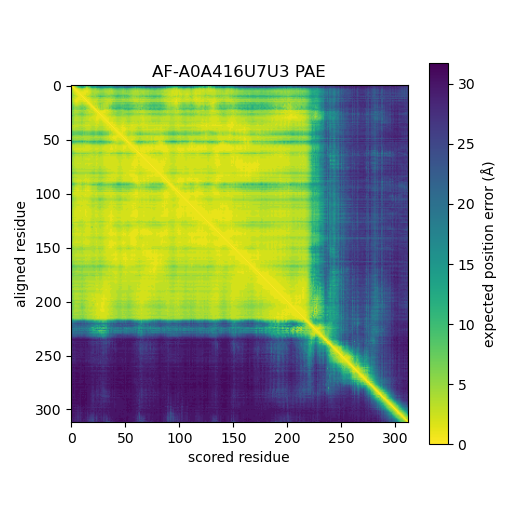? -5.640 32.105 1.085 1.00 30.36 295 SER A CA 1
ATOM 2434 C C . SER A 1 295 ? -6.437 32.726 -0.074 1.00 30.36 295 SER A C 1
ATOM 2436 O O . SER A 1 295 ? -6.296 33.926 -0.327 1.00 30.36 295 SER A O 1
ATOM 2438 N N . PRO A 1 296 ? -7.341 31.980 -0.739 1.00 29.66 296 PRO A N 1
ATOM 2439 C CA . PRO A 1 296 ? -8.348 32.606 -1.583 1.00 29.66 296 PRO A CA 1
ATOM 2440 C C . PRO A 1 296 ? -9.095 33.654 -0.749 1.00 29.66 296 PRO A C 1
ATOM 2442 O O . PRO A 1 296 ? -9.582 33.349 0.343 1.00 29.66 296 PRO A O 1
ATOM 2445 N N . LYS A 1 297 ? -9.136 34.899 -1.238 1.00 30.16 297 LYS A N 1
ATOM 2446 C CA . LYS A 1 297 ? -9.779 36.030 -0.558 1.00 30.16 297 LYS A CA 1
ATOM 2447 C C . LYS A 1 297 ? -11.201 35.651 -0.139 1.00 30.16 297 LYS A C 1
ATOM 2449 O O . LYS A 1 297 ? -12.056 35.388 -0.981 1.00 30.16 297 LYS A O 1
ATOM 2454 N N . LYS A 1 298 ? -11.441 35.641 1.170 1.00 31.62 298 LYS A N 1
ATOM 2455 C CA . LYS A 1 298 ? -12.777 35.608 1.764 1.00 31.62 298 LYS A CA 1
ATOM 2456 C C . LYS A 1 298 ? -13.341 37.025 1.659 1.00 31.62 298 LYS A C 1
ATOM 2458 O O . LYS A 1 298 ? -12.660 37.966 2.059 1.00 31.62 298 LYS A O 1
ATOM 2463 N N . GLU A 1 299 ? -14.537 37.182 1.096 1.00 33.00 299 GLU A N 1
ATOM 2464 C CA . GLU A 1 299 ? -15.243 38.468 1.103 1.00 33.00 299 GLU A CA 1
ATOM 2465 C C . GLU A 1 299 ? -15.362 38.994 2.540 1.00 33.00 299 GLU A C 1
ATOM 2467 O O . GLU A 1 299 ? -15.737 38.259 3.461 1.00 33.00 299 GLU A O 1
ATOM 2472 N N . GLU A 1 300 ? -15.010 40.266 2.724 1.00 32.81 300 GLU A N 1
ATOM 2473 C CA . GLU A 1 300 ? -15.086 40.961 4.003 1.00 32.81 300 GLU A CA 1
ATOM 2474 C C . GLU A 1 300 ? -16.544 41.058 4.469 1.00 32.81 300 GLU A C 1
ATOM 2476 O O . GLU A 1 300 ? -17.401 41.645 3.807 1.00 32.81 300 GLU A O 1
ATOM 2481 N N . LYS A 1 301 ? -16.819 40.525 5.661 1.00 33.12 301 LYS A N 1
ATOM 2482 C CA . LYS A 1 301 ? -17.872 41.056 6.525 1.00 33.12 301 LYS A CA 1
ATOM 2483 C C . LYS A 1 301 ? -17.246 41.496 7.839 1.00 33.12 301 LYS A C 1
ATOM 2485 O O . LYS A 1 301 ? -16.430 40.789 8.423 1.00 33.12 301 LYS A O 1
ATOM 2490 N N . GLU A 1 302 ? -17.622 42.708 8.216 1.00 35.41 302 GLU A N 1
ATOM 2491 C CA . GLU A 1 302 ? -17.038 43.546 9.251 1.00 35.41 302 GLU A CA 1
ATOM 2492 C C . GLU A 1 302 ? -17.113 42.962 10.674 1.00 35.41 302 GLU A C 1
ATOM 2494 O O . GLU A 1 302 ? -18.039 42.237 11.038 1.00 35.41 302 GLU A O 1
ATOM 2499 N N . THR A 1 303 ? -16.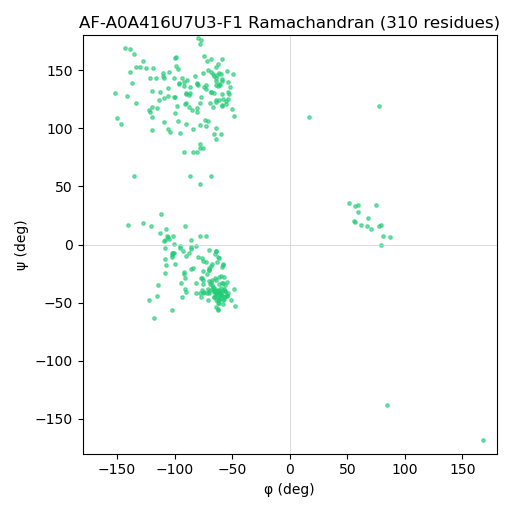168 43.445 11.490 1.00 35.28 303 THR A N 1
ATOM 2500 C CA . THR A 1 303 ? -16.035 43.432 12.963 1.00 35.28 303 THR A CA 1
ATOM 2501 C C . THR A 1 303 ? -15.569 42.144 13.676 1.00 35.28 303 THR A C 1
ATOM 2503 O O . THR A 1 303 ? -16.255 41.124 13.643 1.00 35.28 303 THR A O 1
ATOM 2506 N N . PRO A 1 304 ? -14.429 42.191 14.406 1.00 30.89 304 PRO A N 1
ATOM 2507 C CA . PRO A 1 304 ? -13.955 41.082 15.234 1.00 30.89 304 PRO A CA 1
ATOM 2508 C C . PRO A 1 304 ? -14.518 41.150 16.669 1.00 30.89 304 PRO A C 1
ATOM 2510 O O . PRO A 1 304 ? -14.536 42.234 17.260 1.00 30.89 304 PRO A O 1
ATOM 2513 N N . PRO A 1 305 ? -14.882 40.020 17.305 1.00 31.08 305 PRO A N 1
ATOM 2514 C CA . PRO A 1 305 ? -14.898 39.931 18.756 1.00 31.08 305 PRO A CA 1
ATOM 2515 C C . PRO A 1 305 ? -13.476 39.687 19.282 1.00 31.08 305 PRO A C 1
ATOM 2517 O O . PRO A 1 305 ? -12.696 38.910 18.734 1.00 31.08 305 PRO A O 1
ATOM 2520 N N . SER A 1 306 ? -13.160 40.382 20.368 1.00 29.97 306 SER A N 1
ATOM 2521 C CA . SER A 1 306 ? -11.905 40.367 21.117 1.00 29.97 306 SER A CA 1
ATOM 2522 C C . SER A 1 306 ? -11.445 38.965 21.538 1.00 29.97 306 SER A C 1
ATOM 2524 O O . SER A 1 306 ? -12.182 38.248 22.215 1.00 29.97 306 SER A O 1
ATOM 2526 N N . CYS A 1 307 ? -10.187 38.629 21.242 1.00 27.22 307 CYS A N 1
ATOM 2527 C CA . CYS A 1 307 ? -9.468 37.543 21.902 1.00 27.22 307 CYS A CA 1
ATOM 2528 C C . CYS A 1 307 ? -8.945 38.045 23.257 1.00 27.22 307 CYS A C 1
ATOM 2530 O O . CYS A 1 307 ? -8.155 38.987 23.309 1.00 27.22 307 CYS A O 1
ATOM 2532 N N . GLY A 1 308 ? -9.410 37.437 24.347 1.00 24.41 308 GLY A N 1
ATOM 2533 C CA . GLY A 1 308 ? -8.865 37.620 25.687 1.00 24.41 308 GLY A CA 1
ATOM 2534 C C . GLY A 1 308 ? -8.071 36.386 26.094 1.00 24.41 308 GLY A C 1
ATOM 2535 O O . GLY A 1 308 ? -8.654 35.406 26.545 1.00 24.41 308 GLY A O 1
ATOM 2536 N N . CYS A 1 309 ? -6.746 36.447 25.968 1.00 25.61 309 CYS A N 1
ATOM 2537 C CA . CYS A 1 309 ? -5.860 35.656 26.813 1.00 25.61 309 CYS A CA 1
ATOM 2538 C C . CYS A 1 309 ? -5.777 36.349 28.179 1.00 25.61 309 CYS A C 1
ATOM 2540 O O . CYS A 1 309 ? -5.328 37.492 28.255 1.00 25.61 309 CYS A O 1
ATOM 2542 N N . CYS A 1 310 ? -6.144 35.652 29.253 1.00 24.34 310 CYS A N 1
ATOM 2543 C CA . CYS A 1 310 ? -5.670 35.971 30.595 1.00 24.34 310 CYS A CA 1
ATOM 2544 C C . CYS A 1 310 ? -4.821 34.805 31.094 1.00 24.34 310 CYS A C 1
ATOM 2546 O O . CYS A 1 310 ? -5.314 33.692 31.254 1.00 24.34 310 CYS A O 1
ATOM 2548 N N . CYS A 1 311 ? -3.545 35.099 31.334 1.00 29.98 311 CYS A N 1
ATOM 2549 C CA . CYS A 1 311 ? -2.705 34.364 32.264 1.00 29.98 311 CYS A CA 1
ATOM 2550 C C . CYS A 1 311 ? -3.313 34.449 33.674 1.00 29.98 311 CYS A C 1
ATOM 2552 O O . CYS A 1 311 ? -3.724 35.535 34.096 1.00 29.98 311 CYS A O 1
ATOM 2554 N N . GLY A 1 312 ? -3.311 33.320 34.381 1.00 27.08 312 GLY A N 1
ATOM 2555 C CA . GLY A 1 312 ? -3.747 33.149 35.766 1.00 27.08 312 GLY A CA 1
ATOM 2556 C C . GLY A 1 312 ? -3.870 31.672 36.088 1.00 27.08 312 GLY A C 1
ATOM 2557 O O . GLY A 1 312 ? -4.815 31.062 35.550 1.00 27.08 312 GLY A O 1
#